Protein AF-A0A7S0HPM5-F1 (afdb_monomer)

Foldseek 3Di:
DDDDDDDDDDDDDDDDDDDDDDDDDDDDPPPPPPPPPDDPPDDDDDDPVDPDPDDDDDWAEAEDEDAVCLFPDPNHHPLVVLLVCQQPDPTQEYEYEHDDQLCVQREQQLDDFDQDPVDGGPSGDNPNVLSSVVSVQCSQANPCQLPPQGGPHAYAYDDPDYHLLQFPPSPPQPPPLNDPPSNDGDDPVSNPDHDHGPDNVCVVVVVSVVQVCCLAAVQWDADPNRDTDGRSHRGDHDHD

Secondary structure (DSSP, 8-state):
-------------------------------------PPP-------SSSPPS-------EEEEE--GGGSSSTT---HHHHHHHHHT---SEEEEE--TTSHHHH-TT-S----BTTB-------HHHHHHHHHHHHHHH-THHHHS---SSEEEE------GGGBTT--SPPTTSS-SSTT----TTTT---SSBSSTT-HHHHHHHHHHHHHHHSSEEE-TTS-EEE-------B--

Sequence (240 aa):
RAPARSTASSRRHTDGLPDNRRSSMLFALALSSLSVSRVAEIQVAVDWDAPSTRVASTAATVEVDVMPFLGRTREGGPFDAYAAALQNLGAEFVRFSPWFPYPRVVVPELRPPDCTQTKPATNWNSTLFDQIVSDFMLAVCGPGASLNFSCSHSVAQQLSTLPSWMYKGAWPLPDGTVPQDPWQYKGFSAYSVGIELVDESCEPMAAYVARVVAHYTRGGHSDTCGHWHPSGFFYKWSVL

Radius of gyration: 34.57 Å; Cα contacts (8 Å, |Δi|>4): 303; chains: 1; bounding box: 78×101×68 Å

Structure (mmCIF, N/CA/C/O backbone):
data_AF-A0A7S0HPM5-F1
#
_entry.id   AF-A0A7S0HPM5-F1
#
loop_
_atom_site.group_PDB
_atom_site.id
_atom_site.type_symbol
_atom_site.label_atom_id
_atom_site.label_alt_id
_atom_site.label_comp_id
_atom_site.label_asym_id
_atom_site.label_entity_id
_atom_site.label_seq_id
_atom_site.pdbx_PDB_ins_code
_atom_site.Cartn_x
_atom_site.Cartn_y
_atom_site.Cartn_z
_atom_site.occupancy
_atom_site.B_iso_or_equiv
_atom_site.auth_seq_id
_atom_site.auth_comp_id
_atom_site.auth_asym_id
_atom_site.auth_atom_id
_atom_site.pdbx_PDB_model_num
ATOM 1 N N . ARG A 1 1 ? -47.877 -29.119 -29.211 1.00 43.66 1 ARG A N 1
ATOM 2 C CA . ARG A 1 1 ? -48.189 -30.372 -29.939 1.00 43.66 1 ARG A CA 1
ATOM 3 C C . ARG A 1 1 ? -47.720 -31.536 -29.060 1.00 43.66 1 ARG A C 1
ATOM 5 O O . ARG A 1 1 ? -46.559 -31.900 -29.125 1.00 43.66 1 ARG A O 1
ATOM 12 N N . ALA A 1 2 ? -48.577 -32.014 -28.154 1.00 45.91 2 ALA A N 1
ATOM 13 C CA . ALA A 1 2 ? -48.444 -33.362 -27.584 1.00 45.91 2 ALA A CA 1
ATOM 14 C C . ALA A 1 2 ? -48.996 -34.373 -28.612 1.00 45.91 2 ALA A C 1
ATOM 16 O O . ALA A 1 2 ? -49.726 -33.946 -29.516 1.00 45.91 2 ALA A O 1
ATOM 17 N N . PRO A 1 3 ? -48.631 -35.662 -28.527 1.00 48.09 3 PRO A N 1
ATOM 18 C CA . PRO A 1 3 ? -49.515 -36.635 -27.853 1.00 48.09 3 PRO A CA 1
ATOM 19 C C . PRO A 1 3 ? -48.739 -37.666 -26.987 1.00 48.09 3 PRO A C 1
ATOM 21 O O . PRO A 1 3 ? -47.569 -37.926 -27.232 1.00 48.09 3 PRO A O 1
ATOM 24 N N . ALA A 1 4 ? -49.250 -38.049 -25.807 1.00 37.25 4 ALA A N 1
ATOM 25 C CA . ALA A 1 4 ? -50.136 -39.198 -25.485 1.00 37.25 4 ALA A CA 1
ATOM 26 C C . ALA A 1 4 ? -49.391 -40.559 -25.421 1.00 37.25 4 ALA A C 1
ATOM 28 O O . ALA A 1 4 ? -48.797 -40.982 -26.401 1.00 37.25 4 ALA A O 1
ATOM 29 N N . ARG A 1 5 ? -49.211 -41.164 -24.229 1.00 37.41 5 ARG A N 1
ATOM 30 C CA . ARG A 1 5 ? -50.093 -42.149 -23.535 1.00 37.41 5 ARG A CA 1
ATOM 31 C C . ARG A 1 5 ? -50.418 -43.404 -24.363 1.00 37.41 5 ARG A C 1
ATOM 33 O O . ARG A 1 5 ? -51.125 -43.266 -25.346 1.00 37.41 5 ARG A O 1
ATOM 40 N N . SER A 1 6 ? -50.047 -44.597 -23.866 1.00 35.44 6 SER A N 1
ATOM 41 C CA . SER A 1 6 ? -50.936 -45.778 -23.699 1.00 35.44 6 SER A CA 1
ATOM 42 C C . SER A 1 6 ? -50.149 -46.988 -23.153 1.00 35.44 6 SER A C 1
ATOM 44 O O . SER A 1 6 ? -49.136 -47.349 -23.732 1.00 35.44 6 SER A O 1
ATOM 46 N N . THR A 1 7 ? -50.388 -47.456 -21.923 1.00 33.72 7 THR A N 1
ATOM 47 C CA . THR A 1 7 ? -51.318 -48.521 -21.456 1.00 33.72 7 THR A CA 1
ATOM 48 C C . THR A 1 7 ? -50.843 -49.973 -21.591 1.00 33.72 7 THR A C 1
ATOM 50 O O . THR A 1 7 ? -50.478 -50.450 -22.657 1.00 33.72 7 THR A O 1
ATOM 53 N N . ALA A 1 8 ? -50.976 -50.654 -20.452 1.00 36.69 8 ALA A N 1
ATOM 54 C CA . ALA A 1 8 ? -50.873 -52.078 -20.162 1.00 36.69 8 ALA A CA 1
ATOM 55 C C . ALA A 1 8 ? -51.751 -53.015 -21.016 1.00 36.69 8 ALA A C 1
ATOM 57 O O . ALA A 1 8 ? -52.777 -52.588 -21.535 1.00 36.69 8 ALA A O 1
ATOM 58 N N . SER A 1 9 ? -51.397 -54.313 -21.025 1.00 32.66 9 SER A N 1
ATOM 59 C CA . SER A 1 9 ? -52.296 -55.497 -20.994 1.00 32.66 9 SER A CA 1
ATOM 60 C C . SER A 1 9 ? -51.478 -56.765 -21.328 1.00 32.66 9 SER A C 1
ATOM 62 O O . SER A 1 9 ? -50.934 -56.864 -22.417 1.00 32.66 9 SER A O 1
ATOM 64 N N . SER A 1 10 ? -51.206 -57.675 -20.384 1.00 34.38 10 SER A N 1
ATOM 65 C CA . SER A 1 10 ? -51.995 -58.885 -20.045 1.00 34.38 10 SER A CA 1
ATOM 66 C C . SER A 1 10 ? -52.124 -59.951 -21.153 1.00 34.38 10 SER A C 1
ATOM 68 O O . SER A 1 10 ? -52.799 -59.717 -22.153 1.00 34.38 10 SER A O 1
ATOM 70 N N . ARG A 1 11 ? -51.553 -61.147 -20.897 1.00 35.09 11 ARG A N 1
ATOM 71 C CA . ARG A 1 11 ? -52.113 -62.521 -21.072 1.00 35.09 11 ARG A CA 1
ATOM 72 C C . ARG A 1 11 ? -51.030 -63.549 -20.677 1.00 35.09 11 ARG A C 1
ATOM 74 O O . ARG A 1 11 ? -49.929 -63.484 -21.197 1.00 3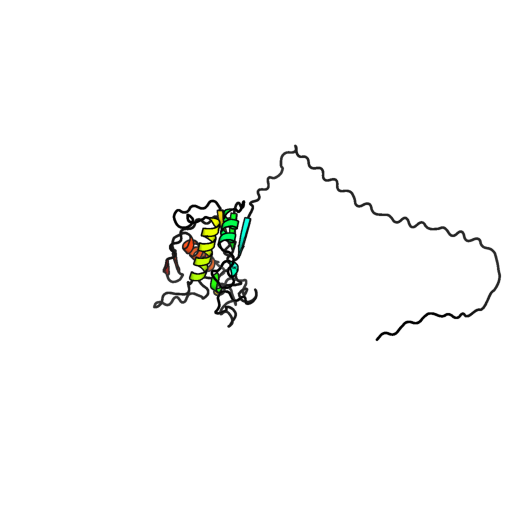5.09 11 ARG A O 1
ATOM 81 N N . ARG A 1 12 ? -51.177 -64.310 -19.585 1.00 33.75 12 ARG A N 1
ATOM 82 C CA . ARG A 1 12 ? -51.885 -65.601 -19.399 1.00 33.75 12 ARG A CA 1
ATOM 83 C C . ARG A 1 12 ? -51.325 -66.755 -20.253 1.00 33.75 12 ARG A C 1
ATOM 85 O O . ARG A 1 12 ? -51.640 -66.839 -21.432 1.00 33.75 12 ARG A O 1
ATOM 92 N N . HIS A 1 13 ? -50.615 -67.678 -19.601 1.00 34.59 13 HIS A N 1
ATOM 93 C CA . HIS A 1 13 ? -50.553 -69.092 -19.976 1.00 34.59 13 HIS A CA 1
ATOM 94 C C . HIS A 1 13 ? -50.821 -69.939 -18.725 1.00 34.59 13 HIS A C 1
ATOM 96 O O . HIS A 1 13 ? -50.200 -69.734 -17.683 1.00 34.59 13 HIS A O 1
ATOM 102 N N . THR A 1 14 ? -51.821 -70.807 -18.826 1.00 37.44 14 THR A N 1
ATOM 103 C CA . THR A 1 14 ? -52.130 -71.901 -17.903 1.00 37.44 14 THR A CA 1
ATOM 104 C C . THR A 1 14 ? -51.228 -73.092 -18.213 1.00 37.44 14 THR A C 1
ATOM 106 O O . THR A 1 14 ? -50.813 -73.234 -19.359 1.00 37.44 14 THR A O 1
ATOM 109 N N . ASP A 1 15 ? -50.923 -73.922 -17.212 1.00 34.22 15 ASP A N 1
ATOM 110 C CA . ASP A 1 15 ? -51.237 -75.363 -17.207 1.00 34.22 15 ASP A CA 1
ATOM 111 C C . ASP A 1 15 ? -50.523 -76.089 -16.053 1.00 34.22 15 ASP A C 1
ATOM 113 O O . ASP A 1 15 ? -49.378 -75.794 -15.722 1.00 34.22 15 ASP A O 1
ATOM 117 N N . GLY A 1 16 ? -51.217 -77.075 -15.470 1.00 34.38 16 GLY A N 1
ATOM 118 C CA . GLY A 1 16 ? -50.588 -78.209 -14.784 1.00 34.38 16 GLY A CA 1
ATOM 119 C C . GLY A 1 16 ? -50.657 -78.240 -13.254 1.00 34.38 16 GLY A C 1
ATOM 120 O O . GLY A 1 16 ? -49.680 -77.935 -12.580 1.00 34.38 16 GLY A O 1
ATOM 121 N N . LEU A 1 17 ? -51.778 -78.722 -12.703 1.00 35.94 17 LEU A N 1
ATOM 122 C CA . LEU A 1 17 ? -51.796 -79.405 -11.398 1.00 35.94 17 LEU A CA 1
ATOM 123 C C . LEU A 1 17 ? -50.998 -80.725 -11.498 1.00 35.94 17 LEU A C 1
ATOM 125 O O . LEU A 1 17 ? -51.048 -81.384 -12.538 1.00 35.94 17 LEU A O 1
ATOM 129 N N . PRO A 1 18 ? -50.348 -81.166 -10.405 1.00 42.22 18 PRO A N 1
ATOM 130 C CA . PRO A 1 18 ? -51.023 -82.210 -9.647 1.00 42.22 18 PRO A CA 1
ATOM 131 C C . PRO A 1 18 ? -51.031 -82.007 -8.129 1.00 42.22 18 PRO A C 1
ATOM 133 O O . PRO A 1 18 ? -50.142 -81.445 -7.496 1.00 42.22 18 PRO A O 1
ATOM 136 N N . ASP A 1 19 ? -52.117 -82.549 -7.608 1.00 44.19 19 ASP A N 1
ATOM 137 C CA . ASP A 1 19 ? -52.513 -82.830 -6.244 1.00 44.19 19 ASP A CA 1
ATOM 138 C C . ASP A 1 19 ? -51.443 -83.592 -5.437 1.00 44.19 19 ASP A C 1
ATOM 140 O O . ASP A 1 19 ? -50.959 -84.633 -5.891 1.00 44.19 19 ASP A O 1
ATOM 144 N N . ASN A 1 20 ? -51.099 -83.105 -4.235 1.00 39.97 20 ASN A N 1
ATOM 145 C CA . ASN A 1 20 ? -51.106 -83.909 -3.004 1.00 39.97 20 ASN A CA 1
ATOM 146 C C . ASN A 1 20 ? -50.507 -83.193 -1.779 1.00 39.97 20 ASN A C 1
ATOM 148 O O . ASN A 1 20 ? -49.397 -82.673 -1.804 1.00 39.97 20 ASN A O 1
ATOM 152 N N . ARG A 1 21 ? -51.204 -83.395 -0.654 1.00 39.84 21 ARG A N 1
ATOM 153 C CA . ARG A 1 21 ? -50.697 -83.467 0.731 1.00 39.84 21 ARG A CA 1
ATOM 154 C C . ARG A 1 21 ? -50.308 -82.160 1.439 1.00 39.84 21 ARG A C 1
ATOM 156 O O . ARG A 1 21 ? -49.203 -81.645 1.352 1.00 39.84 21 ARG A O 1
ATOM 163 N N . ARG A 1 22 ? -51.261 -81.749 2.285 1.00 49.31 22 ARG A N 1
ATOM 164 C CA . ARG A 1 22 ? -51.123 -81.105 3.605 1.00 49.31 22 ARG A CA 1
ATOM 165 C C . ARG A 1 22 ? -49.677 -80.965 4.110 1.00 49.31 22 ARG A C 1
ATOM 167 O O . ARG A 1 22 ? -49.084 -81.951 4.535 1.00 49.31 22 ARG A O 1
ATOM 174 N N . SER A 1 23 ? -49.206 -79.725 4.203 1.00 43.06 23 SER A N 1
ATOM 175 C CA . SER A 1 23 ? -48.183 -79.324 5.171 1.00 43.06 23 SER A CA 1
ATOM 176 C C . SER A 1 23 ? -48.408 -77.868 5.563 1.00 43.06 23 SER A C 1
ATOM 178 O O . SER A 1 23 ? -48.246 -76.954 4.758 1.00 43.06 23 SER A O 1
ATOM 180 N N . SER A 1 24 ? -48.845 -77.668 6.803 1.00 43.59 24 SER A N 1
ATOM 181 C CA . SER A 1 24 ? -49.002 -76.365 7.439 1.00 43.59 24 SER A CA 1
ATOM 182 C C . SER A 1 24 ? -47.632 -75.693 7.572 1.00 43.59 24 SER A C 1
ATOM 184 O O . SER A 1 24 ? -46.851 -76.060 8.446 1.00 43.59 24 SER A O 1
ATOM 186 N N . MET A 1 25 ? -47.327 -74.716 6.716 1.00 41.81 25 MET A N 1
ATOM 187 C CA . MET A 1 25 ? -46.179 -73.825 6.906 1.00 41.81 25 MET A CA 1
ATOM 188 C C . MET A 1 25 ? -46.617 -72.598 7.708 1.00 41.81 25 MET A C 1
ATOM 190 O O . MET A 1 25 ? -47.318 -71.720 7.210 1.00 41.81 25 MET A O 1
ATOM 194 N N . LEU A 1 26 ? -46.192 -72.556 8.971 1.00 43.97 26 LEU A N 1
ATOM 195 C CA . LEU A 1 26 ? -46.160 -71.348 9.789 1.00 43.97 26 LEU A CA 1
ATOM 196 C C . LEU A 1 26 ? -45.199 -70.340 9.140 1.00 43.97 26 LEU A C 1
ATOM 198 O O . LEU A 1 26 ? -43.987 -70.540 9.146 1.00 43.97 26 LEU A O 1
ATOM 202 N N . PHE A 1 27 ? -45.737 -69.252 8.590 1.00 44.53 27 PHE A N 1
ATOM 203 C CA . PHE A 1 27 ? -44.952 -68.078 8.209 1.00 44.53 27 PHE A CA 1
ATOM 204 C C . PHE A 1 27 ? -44.548 -67.338 9.491 1.00 44.53 27 PHE A C 1
ATOM 206 O O . PHE A 1 27 ? -45.335 -66.586 10.066 1.00 44.53 27 PHE A O 1
ATOM 213 N N . ALA A 1 28 ? -43.326 -67.568 9.968 1.00 49.41 28 ALA A N 1
ATOM 214 C CA . ALA A 1 28 ? -42.722 -66.712 10.978 1.00 49.41 28 ALA A CA 1
ATOM 215 C C . ALA A 1 28 ? -42.408 -65.355 10.327 1.00 49.41 28 ALA A C 1
ATOM 217 O O . ALA A 1 28 ? -41.479 -65.243 9.527 1.00 49.41 28 ALA A O 1
ATOM 218 N N . LEU A 1 29 ? -43.198 -64.322 10.641 1.00 50.25 29 LEU A N 1
ATOM 219 C CA . LEU A 1 29 ? -42.825 -62.936 10.364 1.00 50.25 29 LEU A CA 1
ATOM 220 C C . LEU A 1 29 ? -41.553 -62.635 11.168 1.00 50.25 29 LEU A C 1
ATOM 222 O O . LEU A 1 29 ? -41.612 -62.387 12.371 1.00 50.25 29 LEU A O 1
ATOM 226 N N . ALA A 1 30 ? -40.399 -62.659 10.508 1.00 52.91 30 ALA A N 1
ATOM 227 C CA . ALA A 1 30 ? -39.193 -62.063 11.052 1.00 52.91 30 ALA A CA 1
ATOM 228 C C . ALA A 1 30 ? -39.418 -60.545 11.114 1.00 52.91 30 ALA A C 1
ATOM 230 O O . ALA A 1 30 ? -39.247 -59.841 10.115 1.00 52.91 30 ALA A O 1
ATOM 231 N N . LEU A 1 31 ? -39.846 -60.039 12.278 1.00 53.28 31 LEU A N 1
ATOM 232 C CA . LEU A 1 31 ? -39.729 -58.619 12.597 1.00 53.28 31 LEU A CA 1
ATOM 233 C C . LEU A 1 31 ? -38.242 -58.284 12.519 1.00 53.28 31 LEU A C 1
ATOM 235 O O . LEU A 1 31 ? -37.472 -58.544 13.440 1.00 53.28 31 LEU A O 1
ATOM 239 N N . SER A 1 32 ? -37.842 -57.737 11.379 1.00 56.72 32 SER A N 1
ATOM 240 C CA . SER A 1 32 ? -36.545 -57.110 11.209 1.00 56.72 32 SER A CA 1
ATOM 241 C C . SER A 1 32 ? -36.589 -55.856 12.069 1.00 56.72 32 SER A C 1
ATOM 243 O O . SER A 1 32 ? -37.118 -54.826 11.656 1.00 56.72 32 SER A O 1
ATOM 245 N N . SER A 1 33 ? -36.144 -55.972 13.316 1.00 56.66 33 SER A N 1
ATOM 246 C CA . SER A 1 33 ? -35.964 -54.840 14.211 1.00 56.66 33 SER A CA 1
ATOM 247 C C . SER A 1 33 ? -34.963 -53.894 13.557 1.00 56.66 33 SER A C 1
ATOM 249 O O . SER A 1 33 ? -33.759 -54.142 13.567 1.00 56.66 33 SER A O 1
ATOM 251 N N . LEU A 1 34 ? -35.480 -52.833 12.934 1.00 56.91 34 LEU A N 1
ATOM 252 C CA . LEU A 1 34 ? -34.711 -51.662 12.541 1.00 56.91 34 LEU A CA 1
ATOM 253 C C . LEU A 1 34 ? -34.106 -51.088 13.821 1.00 56.91 34 LEU A C 1
ATOM 255 O O . LEU A 1 34 ? -34.766 -50.370 14.571 1.00 56.91 34 LEU A O 1
ATOM 259 N N . SER A 1 35 ? -32.856 -51.448 14.093 1.00 60.41 35 SER A N 1
ATOM 260 C CA . SER A 1 35 ? -32.045 -50.788 15.104 1.00 60.41 35 SER A CA 1
ATOM 261 C C . SER A 1 35 ? -31.825 -49.353 14.642 1.00 60.41 35 SER A C 1
ATOM 263 O O . SER A 1 35 ? -30.916 -49.066 13.867 1.00 60.41 35 SER A O 1
ATOM 265 N N . VAL A 1 36 ? -32.691 -48.441 15.081 1.00 61.91 36 VAL A N 1
ATOM 266 C CA . VAL A 1 36 ? -32.401 -47.011 15.026 1.00 61.91 36 VAL A CA 1
ATOM 267 C C . VAL A 1 36 ? -31.250 -46.797 15.999 1.00 61.91 36 VAL A C 1
ATOM 269 O O . VAL A 1 36 ? -31.452 -46.782 17.214 1.00 61.91 36 VAL A O 1
ATOM 272 N N . SER A 1 37 ? -30.027 -46.704 15.476 1.00 62.25 37 SER A N 1
ATOM 273 C CA . SER A 1 37 ? -28.874 -46.276 16.259 1.00 62.25 37 SER A CA 1
ATOM 274 C C . SER A 1 37 ? -29.203 -44.906 16.838 1.00 62.25 37 SER A C 1
ATOM 276 O O . SER A 1 37 ? -29.276 -43.917 16.108 1.00 62.25 37 SER A O 1
ATOM 278 N N . ARG A 1 38 ? -29.464 -44.847 18.148 1.00 63.19 38 ARG A N 1
ATOM 279 C CA . ARG A 1 38 ? -29.566 -43.572 18.851 1.00 63.19 38 ARG A CA 1
ATOM 280 C C . ARG A 1 38 ? -28.208 -42.903 18.716 1.00 63.19 38 ARG A C 1
ATOM 282 O O . ARG A 1 38 ? -27.203 -43.466 19.148 1.00 63.19 38 ARG A O 1
ATOM 289 N N . VAL A 1 39 ? -28.180 -41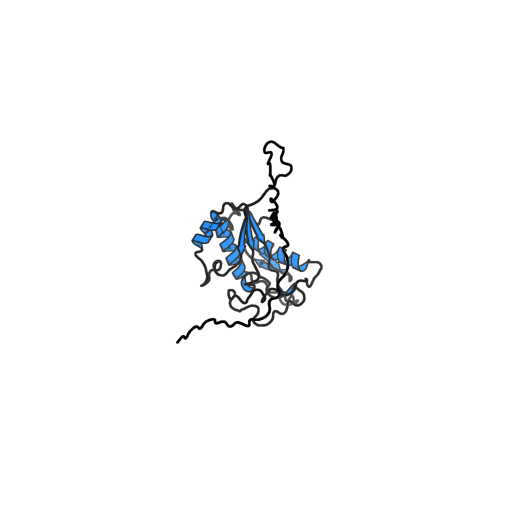.736 18.081 1.00 67.50 39 VAL A N 1
ATOM 290 C CA . VAL A 1 39 ? -27.008 -40.865 18.133 1.00 67.50 39 VAL A CA 1
ATOM 291 C C . VAL A 1 39 ? -26.745 -40.617 19.613 1.00 67.50 39 VAL A C 1
ATOM 293 O O . VAL A 1 39 ? -27.660 -40.220 20.336 1.00 67.50 39 VAL A O 1
ATOM 296 N N . ALA A 1 40 ? -25.543 -40.952 20.079 1.00 73.81 40 ALA A N 1
ATOM 297 C CA . ALA A 1 40 ? -25.159 -40.683 21.454 1.00 73.81 40 ALA A CA 1
ATOM 298 C C . ALA A 1 40 ? -25.308 -39.178 21.695 1.00 73.81 40 ALA A C 1
ATOM 300 O O . ALA A 1 40 ? -24.709 -38.367 20.989 1.00 73.81 40 ALA A O 1
ATOM 301 N N . GLU A 1 41 ? -26.156 -38.815 22.649 1.00 78.69 41 GLU A N 1
ATOM 302 C CA . GLU A 1 41 ? -26.366 -37.427 23.026 1.00 78.69 41 GLU A CA 1
ATOM 303 C C . GLU A 1 41 ? -25.109 -36.949 23.757 1.00 78.69 41 GLU A C 1
ATOM 305 O O . GLU A 1 41 ? -24.832 -37.364 24.883 1.00 78.69 41 GLU A O 1
ATOM 310 N N . ILE A 1 42 ? -24.296 -36.133 23.084 1.00 83.69 42 ILE A N 1
ATOM 311 C CA . ILE A 1 42 ? -23.128 -35.512 23.706 1.00 83.69 42 ILE A CA 1
ATOM 312 C C . ILE A 1 42 ? -23.644 -34.378 24.587 1.00 83.69 42 ILE A C 1
ATOM 314 O O . ILE A 1 42 ? -24.011 -33.311 24.099 1.00 83.69 42 ILE A O 1
ATOM 318 N N . GLN A 1 43 ? -23.669 -34.624 25.893 1.00 83.50 43 GLN A N 1
ATOM 319 C CA . GLN A 1 43 ? -23.941 -33.601 26.893 1.00 83.50 43 GLN A CA 1
ATOM 320 C C . GLN A 1 43 ? -22.670 -32.777 27.112 1.00 83.50 43 GLN A C 1
ATOM 322 O O . GLN A 1 43 ? -21.687 -33.266 27.668 1.00 83.50 43 GLN A O 1
ATOM 327 N N . VAL A 1 44 ? -22.681 -31.528 26.649 1.00 86.94 44 VAL A N 1
ATOM 328 C CA . VAL A 1 44 ? -21.621 -30.558 26.940 1.00 86.94 44 VAL A CA 1
ATOM 329 C C . VAL A 1 44 ? -22.027 -29.795 28.197 1.00 86.94 44 VAL A C 1
ATOM 331 O O . VAL A 1 44 ? -22.909 -28.942 28.149 1.00 86.94 44 VAL A O 1
ATOM 334 N N . ALA A 1 45 ? -21.393 -30.112 29.324 1.00 88.25 45 ALA A N 1
ATOM 335 C CA . ALA A 1 45 ? -21.531 -29.346 30.557 1.00 88.25 45 ALA A CA 1
ATOM 336 C C . ALA A 1 45 ? -20.404 -28.308 30.633 1.00 88.25 45 ALA A C 1
ATOM 338 O O . ALA A 1 45 ? -19.227 -28.666 30.568 1.00 88.25 45 ALA A O 1
ATOM 339 N N . VAL A 1 46 ? -20.766 -27.030 30.752 1.00 89.00 46 VAL A N 1
ATOM 340 C CA . VAL A 1 46 ? -19.813 -25.937 30.982 1.00 89.00 46 VAL A CA 1
ATOM 341 C C . VAL A 1 46 ? -19.837 -25.598 32.465 1.00 89.00 46 VAL A C 1
ATOM 343 O O . VAL A 1 46 ? -20.885 -25.228 32.994 1.00 89.00 46 VAL A O 1
ATOM 346 N N . ASP A 1 47 ? -18.691 -25.736 33.122 1.00 90.44 47 ASP A N 1
ATOM 347 C CA . ASP A 1 47 ? -18.484 -25.247 34.482 1.00 90.44 47 ASP A CA 1
ATOM 348 C C . ASP A 1 47 ? -17.990 -23.796 34.412 1.00 90.44 47 ASP A C 1
ATOM 350 O O . ASP A 1 47 ? -16.868 -23.537 33.975 1.00 90.44 47 ASP A O 1
ATOM 354 N N . TRP A 1 48 ? -18.857 -22.854 34.784 1.00 91.00 48 TRP A N 1
ATOM 355 C CA . TRP A 1 48 ? -18.559 -21.419 34.765 1.00 91.00 48 TRP A CA 1
ATOM 356 C C . TRP A 1 48 ? -17.796 -20.944 36.009 1.00 91.00 48 TRP A C 1
ATOM 358 O O . TRP A 1 48 ? -17.229 -19.853 35.975 1.00 91.00 48 TRP A O 1
ATOM 368 N N . ASP A 1 49 ? -17.768 -21.750 37.075 1.00 94.44 49 ASP A N 1
ATOM 369 C CA . ASP A 1 49 ? -17.055 -21.449 38.321 1.00 94.44 49 ASP A CA 1
ATOM 370 C C . ASP A 1 49 ? -15.626 -22.022 38.308 1.00 94.44 49 ASP A C 1
ATOM 372 O O . ASP A 1 49 ? -14.768 -21.615 39.099 1.00 94.44 49 ASP A O 1
ATOM 376 N N . ALA A 1 50 ? -15.339 -22.946 37.384 1.00 91.19 50 ALA A N 1
ATOM 377 C CA . ALA A 1 50 ? -13.993 -23.439 37.142 1.00 91.19 50 ALA A CA 1
ATOM 378 C C . ALA A 1 50 ? -13.057 -22.311 36.649 1.00 91.19 50 ALA A C 1
ATOM 380 O O . ALA A 1 50 ? -13.421 -21.530 35.765 1.00 91.19 50 ALA A O 1
ATOM 381 N N . PRO A 1 51 ? -11.805 -22.242 37.145 1.00 89.94 51 PRO A N 1
ATOM 382 C CA . PRO A 1 51 ? -10.819 -21.293 36.640 1.00 89.94 51 PRO A CA 1
ATOM 383 C C . PRO A 1 51 ? -10.592 -21.458 35.134 1.00 89.94 51 PRO A C 1
ATOM 385 O O . PRO A 1 51 ? -10.431 -22.577 34.638 1.00 89.94 51 PRO A O 1
ATOM 388 N N . SER A 1 52 ? -10.506 -20.341 34.405 1.00 86.88 52 SER A N 1
ATOM 389 C CA . SER A 1 52 ? -10.230 -20.366 32.967 1.00 86.88 52 SER A CA 1
ATOM 390 C C . SER A 1 52 ? -8.912 -21.093 32.687 1.00 86.88 52 SER A C 1
ATOM 392 O O . SER A 1 52 ? -7.852 -20.667 33.150 1.00 86.88 52 SER A O 1
ATOM 394 N N . THR A 1 53 ? -8.946 -22.157 31.888 1.00 89.62 53 THR A N 1
ATOM 395 C CA . THR A 1 53 ? -7.717 -22.861 31.480 1.00 89.62 53 THR A CA 1
ATOM 396 C C . THR A 1 53 ? -6.930 -22.075 30.428 1.00 89.62 53 THR A C 1
ATOM 398 O O . THR A 1 53 ? -5.719 -22.260 30.279 1.00 89.62 53 THR A O 1
ATOM 401 N N . ARG A 1 54 ? -7.616 -21.182 29.700 1.00 84.88 54 ARG A N 1
ATOM 402 C CA . ARG A 1 54 ? -7.084 -20.265 28.688 1.00 84.88 54 ARG A CA 1
ATOM 403 C C . ARG A 1 54 ? -7.922 -18.989 28.653 1.00 84.88 54 ARG A C 1
ATOM 405 O O . ARG A 1 54 ? -9.131 -19.040 28.849 1.00 84.88 54 ARG A O 1
ATOM 412 N N . VAL A 1 55 ? -7.277 -17.877 28.320 1.00 86.06 55 VAL A N 1
ATOM 413 C CA . VAL A 1 55 ? -7.944 -16.630 27.935 1.00 86.06 55 VAL A CA 1
ATOM 414 C C . VAL A 1 55 ? -7.677 -16.426 26.448 1.00 86.06 55 VAL A C 1
ATOM 416 O O . VAL A 1 55 ? -6.519 -16.421 26.031 1.00 86.06 55 VAL A O 1
ATOM 419 N N . ALA A 1 56 ? -8.735 -16.306 25.650 1.00 78.06 56 ALA A N 1
ATOM 420 C CA . ALA A 1 56 ? -8.633 -15.901 24.253 1.00 78.06 56 ALA A CA 1
ATOM 421 C C . ALA A 1 56 ? -8.895 -14.393 24.163 1.00 78.06 56 ALA A C 1
ATOM 423 O O . ALA A 1 56 ? -9.870 -13.906 24.731 1.00 78.06 56 ALA A O 1
ATOM 424 N N . SER A 1 57 ? -8.021 -13.669 23.464 1.00 78.62 57 SER A N 1
ATOM 425 C CA . SER A 1 57 ? -8.217 -12.259 23.121 1.00 78.62 57 SER A CA 1
ATOM 426 C C . SER A 1 57 ? -8.469 -12.160 21.622 1.00 78.62 57 SER A C 1
ATOM 428 O O . SER A 1 57 ? -7.758 -12.790 20.836 1.00 78.62 57 SER A O 1
ATOM 430 N N . THR A 1 58 ? -9.486 -11.404 21.225 1.00 73.31 58 THR A N 1
ATOM 431 C CA . THR A 1 58 ? -9.853 -11.201 19.821 1.00 73.31 58 THR A CA 1
ATOM 432 C C . THR A 1 58 ? -10.070 -9.721 19.567 1.00 73.31 58 THR A C 1
ATOM 434 O O . THR A 1 58 ? -10.844 -9.095 20.288 1.00 73.31 58 THR A O 1
ATOM 437 N N . ALA A 1 59 ? -9.452 -9.202 18.513 1.00 76.69 59 ALA A N 1
ATOM 438 C CA . ALA A 1 59 ? -9.654 -7.840 18.048 1.00 76.69 59 ALA A CA 1
ATOM 439 C C . ALA A 1 59 ? -10.649 -7.825 16.882 1.00 76.69 59 ALA A C 1
ATOM 441 O O . ALA A 1 59 ? -10.509 -8.598 15.929 1.00 76.69 59 ALA A O 1
ATOM 442 N N . ALA A 1 60 ? -11.647 -6.941 16.926 1.00 77.38 60 ALA A N 1
ATOM 443 C CA . ALA A 1 60 ? -12.488 -6.689 15.760 1.00 77.38 60 ALA A CA 1
ATOM 444 C C . ALA A 1 60 ? -11.658 -5.947 14.705 1.00 77.38 60 ALA A C 1
ATOM 446 O O . ALA A 1 60 ? -11.078 -4.900 15.006 1.00 77.38 60 ALA A O 1
ATOM 447 N N . THR A 1 61 ? -11.599 -6.482 13.481 1.00 81.12 61 THR A N 1
ATOM 448 C CA . THR A 1 61 ? -10.856 -5.859 12.378 1.00 81.12 61 THR A CA 1
ATOM 449 C C . THR A 1 61 ? -11.727 -5.674 11.144 1.00 81.12 61 THR A C 1
ATOM 451 O O . THR A 1 61 ? -12.628 -6.470 10.883 1.00 81.12 61 THR A O 1
ATOM 454 N N . VAL A 1 62 ? -11.454 -4.611 10.390 1.00 84.25 62 VAL A N 1
ATOM 455 C CA . VAL A 1 62 ? -12.003 -4.386 9.047 1.00 84.25 62 VAL A CA 1
ATOM 456 C C . VAL A 1 62 ? -10.841 -4.302 8.079 1.00 84.25 62 VAL A C 1
ATOM 458 O O . VAL A 1 62 ? -9.904 -3.552 8.333 1.00 84.25 62 VAL A O 1
ATOM 461 N N . GLU A 1 63 ? -10.907 -5.058 6.987 1.00 87.31 63 GLU A N 1
ATOM 462 C CA . GLU A 1 63 ? -9.960 -4.961 5.879 1.00 87.31 63 GLU A CA 1
ATOM 463 C C . GLU A 1 63 ? -10.560 -4.116 4.755 1.00 87.31 63 GLU A C 1
ATOM 465 O O . GLU A 1 63 ? -11.707 -4.312 4.351 1.00 87.31 63 GLU A O 1
ATOM 470 N N . VAL A 1 64 ? -9.785 -3.143 4.286 1.00 84.25 64 VAL A N 1
ATOM 471 C CA . VAL A 1 64 ? -10.124 -2.283 3.158 1.00 84.25 64 VAL A CA 1
ATOM 472 C C . VAL A 1 64 ? -9.210 -2.633 1.994 1.00 84.25 64 VAL A C 1
ATOM 474 O O . VAL A 1 64 ? -8.019 -2.307 2.012 1.00 84.25 64 VAL A O 1
ATOM 477 N N . ASP A 1 65 ? -9.798 -3.248 0.972 1.00 88.25 65 ASP A N 1
ATOM 478 C CA . ASP A 1 65 ? -9.119 -3.585 -0.274 1.00 88.25 65 ASP A CA 1
ATOM 479 C C . ASP A 1 65 ? -9.217 -2.450 -1.289 1.00 88.25 65 ASP A C 1
ATOM 481 O O . ASP A 1 65 ? -10.271 -1.835 -1.481 1.00 88.25 65 ASP A O 1
ATOM 485 N N . VAL A 1 66 ? -8.123 -2.201 -2.009 1.00 88.00 66 VAL A N 1
ATOM 486 C CA . VAL A 1 66 ? -8.107 -1.183 -3.063 1.00 88.00 66 VAL A CA 1
ATOM 487 C C . VAL A 1 66 ? -8.994 -1.604 -4.237 1.00 88.00 66 VAL A C 1
ATOM 489 O O . VAL A 1 66 ? -8.731 -2.587 -4.934 1.00 88.00 66 VAL A O 1
ATOM 492 N N . MET A 1 67 ? -10.046 -0.824 -4.478 1.00 87.38 67 MET A N 1
ATOM 493 C CA . MET A 1 67 ? -11.031 -1.030 -5.540 1.00 87.38 67 MET A CA 1
ATOM 494 C C . MET A 1 67 ? -11.458 0.307 -6.166 1.00 87.38 67 MET A C 1
ATOM 496 O O . MET A 1 67 ? -11.318 1.343 -5.514 1.00 87.38 67 MET A O 1
ATOM 500 N N . PRO A 1 68 ? -12.029 0.316 -7.391 1.00 87.81 68 PRO A N 1
ATOM 501 C CA . PRO A 1 68 ? -12.403 1.553 -8.084 1.00 87.81 68 PRO A CA 1
ATOM 502 C C . PRO A 1 68 ? -13.324 2.475 -7.280 1.00 87.81 68 PRO A C 1
ATOM 504 O O . PRO A 1 68 ? -13.200 3.691 -7.384 1.00 87.81 68 PRO A O 1
ATOM 507 N N . PHE A 1 69 ? -14.183 1.914 -6.417 1.00 84.06 69 PHE A N 1
ATOM 508 C CA . PHE A 1 69 ? -15.087 2.697 -5.571 1.00 84.06 69 PHE A CA 1
ATOM 509 C C . PHE A 1 69 ? -14.364 3.543 -4.504 1.00 84.06 69 PHE A C 1
ATOM 511 O O . PHE A 1 69 ? -14.951 4.498 -4.000 1.00 84.06 69 PHE A O 1
ATOM 518 N N . LEU A 1 70 ? -13.107 3.219 -4.173 1.00 84.94 70 LEU A N 1
ATOM 519 C CA . LEU A 1 70 ? -12.244 4.018 -3.293 1.00 84.94 70 LEU A CA 1
ATOM 520 C C . LEU A 1 70 ? -11.451 5.087 -4.051 1.00 84.94 70 LEU A C 1
ATOM 522 O O . LEU A 1 70 ? -10.914 6.003 -3.437 1.00 84.94 70 LEU A O 1
ATOM 526 N N . GLY A 1 71 ? -11.342 4.968 -5.373 1.00 85.38 71 GLY A N 1
ATOM 527 C CA . GLY A 1 71 ? -10.659 5.944 -6.210 1.00 85.38 71 GLY A CA 1
ATOM 528 C C . GLY A 1 71 ? -11.611 7.045 -6.658 1.00 85.38 71 GLY A C 1
ATOM 529 O O . GLY A 1 71 ? -12.772 6.779 -6.968 1.00 85.38 71 GLY A O 1
ATOM 530 N N . ARG A 1 72 ? -11.111 8.281 -6.786 1.00 85.81 72 ARG A N 1
ATOM 531 C CA . ARG A 1 72 ? -11.856 9.421 -7.360 1.00 85.81 72 ARG A CA 1
ATOM 532 C C . ARG A 1 72 ? -12.014 9.278 -8.877 1.00 85.81 72 ARG A C 1
ATOM 534 O O . ARG A 1 72 ? -11.403 9.998 -9.660 1.00 85.81 72 ARG A O 1
ATOM 541 N N . THR A 1 73 ? -12.812 8.295 -9.271 1.00 82.25 73 THR A N 1
ATOM 542 C CA . THR A 1 73 ? -13.009 7.811 -10.640 1.00 82.25 73 THR A CA 1
ATOM 543 C C . THR A 1 73 ? -14.491 7.821 -11.001 1.00 82.25 73 THR A C 1
ATOM 545 O O . THR A 1 73 ? -15.341 8.125 -10.163 1.00 82.25 73 THR A O 1
ATOM 548 N N . ARG A 1 74 ? -14.825 7.458 -12.245 1.00 83.38 74 ARG A N 1
ATOM 549 C CA . ARG A 1 74 ? -16.220 7.308 -12.685 1.00 83.38 74 ARG A CA 1
ATOM 550 C C . ARG A 1 74 ? -16.955 6.216 -11.897 1.00 83.38 74 ARG A C 1
ATOM 552 O O . ARG A 1 74 ? -18.157 6.319 -11.687 1.00 83.38 74 ARG A O 1
ATOM 559 N N . GLU A 1 75 ? -16.235 5.180 -11.488 1.00 82.12 75 GLU A N 1
ATOM 560 C CA . GLU A 1 75 ? -16.712 4.046 -10.700 1.00 82.12 75 GLU A CA 1
ATOM 561 C C . GLU A 1 75 ? -16.587 4.282 -9.180 1.00 82.12 75 GLU A C 1
ATOM 563 O O . GLU A 1 75 ? -16.879 3.379 -8.394 1.00 82.12 75 GLU A O 1
ATOM 568 N N . GLY A 1 76 ? -16.159 5.484 -8.771 1.00 81.25 76 GLY A N 1
ATOM 569 C CA . GLY A 1 76 ? -16.035 5.923 -7.382 1.00 81.25 76 GLY A CA 1
ATOM 570 C C . GLY A 1 76 ? -17.357 5.862 -6.607 1.00 81.25 76 GLY A C 1
ATOM 571 O O . GLY A 1 76 ? -18.441 6.014 -7.172 1.00 81.25 76 GLY A O 1
ATOM 572 N N . GLY A 1 77 ? -17.269 5.628 -5.296 1.00 79.75 77 GLY A N 1
ATOM 573 C CA . GLY A 1 77 ? -18.420 5.504 -4.403 1.00 79.75 77 GLY A CA 1
ATOM 574 C C . GLY A 1 77 ? -18.810 6.803 -3.682 1.00 79.75 77 GLY A C 1
ATOM 575 O O . GLY A 1 77 ? -18.192 7.852 -3.872 1.00 79.75 77 GLY A O 1
ATOM 576 N N . PRO A 1 78 ? -19.834 6.751 -2.809 1.00 80.44 78 PRO A N 1
ATOM 577 C CA . PRO A 1 78 ? -20.207 7.871 -1.949 1.00 80.44 78 PRO A CA 1
ATOM 578 C C . PRO A 1 78 ? -19.163 8.059 -0.833 1.00 80.44 78 PRO A C 1
ATOM 580 O O . PRO A 1 78 ? -19.330 7.550 0.276 1.00 80.44 78 PRO A O 1
ATOM 583 N N . PHE A 1 79 ? -18.077 8.781 -1.134 1.00 83.00 79 PHE A N 1
ATOM 584 C CA . PHE A 1 79 ? -16.924 8.977 -0.241 1.00 83.00 79 PHE A CA 1
ATOM 585 C C . PHE A 1 79 ? -17.304 9.414 1.176 1.00 83.00 79 PHE A C 1
ATOM 587 O O . PHE A 1 79 ? -16.754 8.883 2.136 1.00 83.00 79 PHE A O 1
ATOM 594 N N . ASP A 1 80 ? -18.280 10.312 1.319 1.00 85.69 80 ASP A N 1
ATOM 595 C CA . ASP A 1 80 ? -18.722 10.802 2.630 1.00 85.69 80 ASP A CA 1
ATOM 596 C C . ASP A 1 80 ? -19.354 9.691 3.478 1.00 85.69 80 ASP A C 1
ATOM 598 O O . ASP A 1 80 ? -19.090 9.588 4.674 1.00 85.69 80 ASP A O 1
ATOM 602 N N . ALA A 1 81 ? -20.156 8.818 2.859 1.00 85.56 81 ALA A N 1
ATOM 603 C CA . ALA A 1 81 ? -20.785 7.697 3.554 1.00 85.56 81 ALA A CA 1
ATOM 604 C C . ALA A 1 81 ? -19.748 6.647 3.968 1.00 85.56 81 ALA A C 1
ATOM 606 O O . ALA A 1 81 ? -19.817 6.109 5.071 1.00 85.56 81 ALA A O 1
ATOM 607 N N . TYR A 1 82 ? -18.763 6.389 3.106 1.00 83.81 82 TYR A N 1
ATOM 608 C CA . TYR A 1 82 ? -17.637 5.514 3.416 1.00 83.81 82 TYR A CA 1
ATOM 609 C C . TYR A 1 82 ? -16.781 6.070 4.564 1.00 83.81 82 TYR A C 1
ATOM 611 O O . TYR A 1 82 ? -16.489 5.347 5.515 1.00 83.81 82 TYR A O 1
ATOM 619 N N . ALA A 1 83 ? -16.443 7.361 4.524 1.00 84.62 83 ALA A N 1
ATOM 620 C CA . ALA A 1 83 ? -15.695 8.023 5.588 1.00 84.62 83 ALA A CA 1
ATOM 621 C C . ALA A 1 83 ? -16.452 7.996 6.919 1.00 84.62 83 ALA A C 1
ATOM 623 O O . ALA A 1 83 ? -15.879 7.633 7.942 1.00 84.62 83 ALA A O 1
ATOM 624 N N . ALA A 1 84 ? -17.753 8.295 6.902 1.00 86.44 84 ALA A N 1
ATOM 625 C CA . ALA A 1 84 ? -18.593 8.206 8.089 1.00 86.44 84 ALA A CA 1
ATOM 626 C C . ALA A 1 84 ? -18.670 6.773 8.638 1.00 86.44 84 ALA A C 1
ATOM 628 O O . ALA A 1 84 ? -18.630 6.584 9.852 1.00 86.44 84 ALA A O 1
ATOM 629 N N . ALA A 1 85 ? -18.768 5.760 7.772 1.00 87.31 85 ALA A N 1
ATOM 630 C CA . ALA A 1 85 ? -18.780 4.365 8.198 1.00 87.31 85 ALA A CA 1
ATOM 631 C C . ALA A 1 85 ? -17.453 3.965 8.857 1.00 87.31 85 ALA A C 1
ATOM 633 O O . ALA A 1 85 ? -17.478 3.393 9.942 1.00 87.31 85 ALA A O 1
ATOM 634 N N . LEU A 1 86 ? -16.312 4.310 8.246 1.00 86.81 86 LEU A N 1
ATOM 635 C CA . LEU A 1 86 ? -14.986 3.984 8.775 1.00 86.81 86 LEU A CA 1
ATOM 636 C C . LEU A 1 86 ? -14.658 4.709 10.084 1.00 86.81 86 LEU A C 1
ATOM 638 O O . LEU A 1 86 ? -14.148 4.079 11.006 1.00 86.81 86 LEU A O 1
ATOM 642 N N . GLN A 1 87 ? -14.985 5.998 10.202 1.00 84.50 87 GLN A N 1
ATOM 643 C CA . GLN A 1 87 ? -14.808 6.751 11.449 1.00 84.50 87 GLN A CA 1
ATOM 644 C C . GLN A 1 87 ? -15.602 6.142 12.609 1.00 84.50 87 GLN A C 1
ATOM 646 O O . GLN A 1 87 ? -15.098 6.081 13.730 1.00 84.50 87 GLN A O 1
ATOM 651 N N . ASN A 1 88 ? -16.822 5.669 12.334 1.00 85.69 88 ASN A N 1
ATOM 652 C CA . ASN A 1 88 ? -17.732 5.108 13.334 1.00 85.69 88 ASN A CA 1
ATOM 653 C C . ASN A 1 88 ? -17.555 3.596 13.556 1.00 85.69 88 ASN A C 1
ATOM 655 O O . ASN A 1 88 ? -18.370 2.985 14.253 1.00 85.69 88 ASN A O 1
ATOM 659 N N . LEU A 1 89 ? -16.525 2.968 12.978 1.00 82.19 89 LEU A N 1
ATOM 660 C CA . LEU A 1 89 ? -16.235 1.564 13.245 1.00 82.19 89 LEU A CA 1
ATOM 661 C C . LEU A 1 89 ? -15.904 1.362 14.726 1.00 82.19 89 LEU A C 1
ATOM 663 O O . LEU A 1 89 ? -15.004 1.994 15.263 1.00 82.19 89 LEU A O 1
ATOM 667 N N . GLY A 1 90 ? -16.563 0.400 15.369 1.00 81.50 90 GLY A N 1
ATOM 668 C CA . GLY A 1 90 ? -16.148 -0.126 16.675 1.00 81.50 90 GLY A CA 1
ATOM 669 C C . GLY A 1 90 ? -15.007 -1.146 16.569 1.00 81.50 90 GLY A C 1
ATOM 670 O O . GLY A 1 90 ? -14.985 -2.105 17.335 1.00 81.50 90 GLY A O 1
ATOM 671 N N . ALA A 1 91 ? -14.137 -1.010 15.564 1.00 83.31 91 ALA A N 1
ATOM 672 C CA . ALA A 1 91 ? -13.022 -1.920 15.324 1.00 83.31 91 ALA A CA 1
ATOM 673 C C . ALA A 1 91 ? -11.805 -1.499 16.154 1.00 83.31 91 ALA A C 1
ATOM 675 O O . ALA A 1 91 ? -11.553 -0.314 16.343 1.00 83.31 91 ALA A O 1
ATOM 676 N N . GLU A 1 92 ? -11.030 -2.474 16.620 1.00 80.38 92 GLU A N 1
ATOM 677 C CA . GLU A 1 92 ? -9.777 -2.204 17.331 1.00 80.38 92 GLU A CA 1
ATOM 678 C C . GLU A 1 92 ? -8.648 -1.891 16.339 1.00 80.38 92 GLU A C 1
ATOM 680 O O . GLU A 1 92 ? -7.836 -0.994 16.571 1.00 80.38 92 GLU A O 1
ATOM 685 N N . PHE A 1 93 ? -8.648 -2.585 15.193 1.00 86.19 93 PHE A N 1
ATOM 686 C CA . PHE A 1 93 ? -7.728 -2.329 14.089 1.00 86.19 93 PHE A CA 1
ATOM 687 C C . PHE A 1 93 ? -8.468 -2.175 12.765 1.00 86.19 93 PHE A C 1
ATOM 689 O O . PHE A 1 93 ? -9.320 -2.989 12.407 1.00 86.19 93 PHE A O 1
ATOM 696 N N . VAL A 1 94 ? -8.068 -1.180 11.980 1.00 90.12 94 VAL A N 1
ATOM 697 C CA . VAL A 1 94 ? -8.480 -1.053 10.581 1.00 90.12 94 VAL A CA 1
ATOM 698 C C . VAL A 1 94 ? -7.285 -1.416 9.707 1.00 90.12 94 VAL A C 1
ATOM 700 O O . VAL A 1 94 ? -6.237 -0.772 9.763 1.00 90.12 94 VAL A O 1
ATOM 703 N N . ARG A 1 95 ? -7.430 -2.486 8.929 1.00 91.38 95 ARG A N 1
ATOM 704 C CA . ARG A 1 95 ? -6.414 -3.021 8.024 1.00 91.38 95 ARG A CA 1
ATOM 705 C C . ARG A 1 95 ? -6.595 -2.423 6.639 1.00 91.38 95 ARG A C 1
ATOM 707 O O . ARG A 1 95 ? -7.686 -2.472 6.080 1.00 91.38 95 ARG A O 1
ATOM 714 N N . PHE A 1 96 ? -5.520 -1.904 6.068 1.00 90.94 96 PHE A N 1
ATOM 715 C CA . PHE A 1 96 ? -5.495 -1.467 4.677 1.00 90.94 96 PHE A CA 1
ATOM 716 C C . PHE A 1 96 ? -4.689 -2.459 3.841 1.00 90.94 96 PHE A C 1
ATOM 718 O O . PHE A 1 96 ? -3.522 -2.711 4.143 1.00 90.94 96 PHE A O 1
ATOM 725 N N . SER A 1 97 ? -5.319 -3.029 2.813 1.00 91.56 97 SER A N 1
ATOM 726 C CA . SER A 1 97 ? -4.780 -4.125 2.002 1.00 91.56 97 SER A CA 1
ATOM 727 C C . SER A 1 97 ? -4.738 -3.725 0.518 1.00 91.56 97 SER A C 1
ATOM 729 O O . SER A 1 97 ? -5.661 -3.967 -0.264 1.00 91.56 97 SER A O 1
ATOM 731 N N . PRO A 1 98 ? -3.666 -3.045 0.084 1.00 88.88 98 PRO A N 1
ATOM 732 C CA . PRO A 1 98 ? -3.431 -2.762 -1.326 1.00 88.88 98 PRO A CA 1
ATOM 733 C C . PRO A 1 98 ? -3.101 -4.040 -2.110 1.00 88.88 98 PRO A C 1
ATOM 735 O O . PRO A 1 98 ? -1.976 -4.544 -2.082 1.00 88.88 98 PRO A O 1
ATOM 738 N N . TRP A 1 99 ? -4.091 -4.555 -2.839 1.00 87.81 99 TRP A N 1
ATOM 739 C CA . TRP A 1 99 ? -3.998 -5.838 -3.540 1.00 87.81 99 TRP A CA 1
ATOM 740 C C . TRP A 1 99 ? -3.858 -5.743 -5.074 1.00 87.81 99 TRP A C 1
ATOM 742 O O . TRP A 1 99 ? -4.203 -4.747 -5.716 1.00 87.81 99 TRP A O 1
ATOM 752 N N . PHE A 1 100 ? -3.350 -6.825 -5.667 1.00 88.44 100 PHE A N 1
ATOM 753 C CA . PHE A 1 100 ? -2.802 -6.906 -7.025 1.00 88.44 100 PHE A CA 1
ATOM 754 C C . PHE A 1 100 ? -3.745 -6.770 -8.243 1.00 88.44 100 PHE A C 1
ATOM 756 O O . PHE A 1 100 ? -3.208 -6.662 -9.346 1.00 88.44 100 PHE A O 1
ATOM 763 N N . PRO A 1 101 ? -5.094 -6.770 -8.158 1.00 91.31 101 PRO A N 1
ATOM 764 C CA . PRO A 1 101 ? -5.948 -6.599 -9.343 1.00 91.31 101 PRO A CA 1
ATOM 765 C C . PRO A 1 101 ? -5.770 -5.273 -10.090 1.00 91.31 101 PRO A C 1
ATOM 767 O O . PRO A 1 101 ? -6.105 -5.198 -11.272 1.00 91.31 101 PRO A O 1
ATOM 770 N N . TYR A 1 102 ? -5.234 -4.250 -9.418 1.00 92.44 102 TYR A N 1
ATOM 771 C CA . TYR A 1 102 ? -4.986 -2.920 -9.978 1.00 92.44 102 TYR A CA 1
ATOM 772 C C . TYR A 1 102 ? -3.518 -2.520 -9.768 1.00 92.44 102 TYR A C 1
ATOM 774 O O . TYR A 1 102 ? -3.222 -1.583 -9.026 1.00 92.44 102 TYR A O 1
ATOM 782 N N . PRO A 1 103 ? -2.551 -3.209 -10.398 1.00 93.12 103 PRO A N 1
ATOM 783 C CA . PRO A 1 103 ? -1.137 -3.055 -10.054 1.00 93.12 103 PRO A CA 1
ATOM 784 C C . PRO A 1 103 ? -0.598 -1.653 -10.367 1.00 93.12 103 PRO A C 1
ATOM 786 O O . PRO A 1 103 ? 0.262 -1.155 -9.651 1.00 93.12 103 PRO A O 1
ATOM 789 N N . ARG A 1 104 ? -1.157 -0.961 -11.373 1.00 92.81 104 ARG A N 1
ATOM 790 C CA . ARG A 1 104 ? -0.837 0.449 -11.666 1.00 92.81 104 ARG A CA 1
ATOM 791 C C . ARG A 1 104 ? -1.241 1.403 -10.535 1.00 92.81 104 ARG A C 1
ATOM 793 O O . ARG A 1 104 ? -0.699 2.498 -10.450 1.00 92.81 104 ARG A O 1
ATOM 800 N N . VAL A 1 105 ? -2.200 1.002 -9.707 1.00 93.75 105 VAL A N 1
ATOM 801 C CA . VAL A 1 105 ? -2.672 1.776 -8.560 1.00 93.75 105 VAL A CA 1
ATOM 802 C C . VAL A 1 105 ? -1.837 1.476 -7.323 1.00 93.75 105 VAL A C 1
ATOM 804 O O . VAL A 1 105 ? -1.475 2.406 -6.620 1.00 93.75 105 VAL A O 1
ATOM 807 N N . VAL A 1 106 ? -1.544 0.201 -7.050 1.00 93.56 106 VAL A N 1
ATOM 808 C CA . VAL A 1 106 ? -1.002 -0.231 -5.748 1.00 93.56 106 VAL A CA 1
ATOM 809 C C . VAL A 1 106 ? 0.494 -0.544 -5.728 1.00 93.56 106 VAL A C 1
ATOM 811 O O . VAL A 1 106 ? 1.040 -0.767 -4.651 1.00 93.56 106 VAL A O 1
ATOM 814 N N . VAL A 1 107 ? 1.166 -0.595 -6.884 1.00 94.69 107 VAL A N 1
ATOM 815 C CA . VAL A 1 107 ? 2.604 -0.900 -6.980 1.00 94.69 107 VAL A CA 1
ATOM 816 C C . VAL A 1 107 ? 3.362 0.337 -7.463 1.00 94.69 107 VAL A C 1
ATOM 818 O O . VAL A 1 107 ? 3.461 0.551 -8.675 1.00 94.69 107 VAL A O 1
ATOM 821 N N . PRO A 1 108 ? 3.941 1.140 -6.548 1.00 94.00 108 PRO A N 1
ATOM 822 C CA . PRO A 1 108 ? 4.693 2.330 -6.927 1.00 94.00 108 PRO A CA 1
ATOM 823 C C . PRO A 1 108 ? 5.886 2.030 -7.832 1.00 94.00 108 PRO A C 1
ATOM 825 O O . PRO A 1 108 ? 6.145 2.780 -8.764 1.00 94.00 108 PRO A O 1
ATOM 828 N N . GLU A 1 109 ? 6.578 0.911 -7.605 1.00 93.62 109 GLU A N 1
ATOM 829 C CA . GLU A 1 109 ? 7.708 0.459 -8.427 1.00 93.62 109 GLU A CA 1
ATOM 830 C C . GLU A 1 109 ? 7.282 -0.605 -9.441 1.00 93.62 109 GLU A C 1
ATOM 832 O O . GLU A 1 109 ? 7.819 -1.709 -9.474 1.00 93.62 109 GLU A O 1
ATOM 837 N N . LEU A 1 110 ? 6.290 -0.304 -10.283 1.00 92.50 110 LEU A N 1
ATOM 838 C CA . LEU A 1 110 ? 5.725 -1.272 -11.235 1.00 92.50 110 LEU A CA 1
ATOM 839 C C . LEU A 1 110 ? 6.762 -1.858 -12.218 1.00 92.50 110 LEU A C 1
ATOM 841 O O . LEU A 1 110 ? 6.554 -2.930 -12.784 1.00 92.50 110 LEU A O 1
ATOM 845 N N . ARG A 1 111 ? 7.874 -1.151 -12.445 1.00 90.81 111 ARG A N 1
ATOM 846 C CA . ARG A 1 111 ? 8.986 -1.576 -13.306 1.00 90.81 111 ARG A CA 1
ATOM 847 C C . ARG A 1 111 ? 10.272 -1.725 -12.487 1.00 90.81 111 ARG A C 1
ATOM 849 O O . ARG A 1 111 ? 10.427 -0.992 -11.506 1.00 90.81 111 ARG A O 1
ATOM 856 N N . PRO A 1 112 ? 11.199 -2.615 -12.891 1.00 91.44 112 PRO A N 1
ATOM 857 C CA . PRO A 1 112 ? 12.490 -2.727 -12.230 1.00 91.44 112 PRO A CA 1
ATOM 858 C C . PRO A 1 112 ? 13.256 -1.401 -12.322 1.00 91.44 112 PRO A C 1
ATOM 860 O O . PRO A 1 112 ? 13.061 -0.646 -13.284 1.00 91.44 112 PRO A O 1
ATOM 863 N N . PRO A 1 113 ? 14.113 -1.101 -11.336 1.00 89.12 113 PRO A N 1
ATOM 864 C CA . PRO A 1 113 ? 14.944 0.089 -11.376 1.00 89.12 113 PRO A CA 1
ATOM 865 C C . PRO A 1 113 ? 15.959 -0.003 -12.519 1.00 89.12 113 PRO A C 1
ATOM 867 O O . PRO A 1 113 ? 16.585 -1.040 -12.731 1.00 89.12 113 PRO A O 1
ATOM 870 N N . ASP A 1 114 ? 16.144 1.105 -13.233 1.00 83.19 114 ASP A N 1
ATOM 871 C CA . ASP A 1 114 ? 17.206 1.273 -14.227 1.00 83.19 114 ASP A CA 1
ATOM 872 C C . ASP A 1 114 ? 18.279 2.200 -13.647 1.00 83.19 114 ASP A C 1
ATOM 874 O O . ASP A 1 114 ? 18.303 3.406 -13.904 1.00 83.19 114 ASP A O 1
ATOM 878 N N . CYS A 1 115 ? 19.120 1.643 -12.771 1.00 83.12 115 CYS A N 1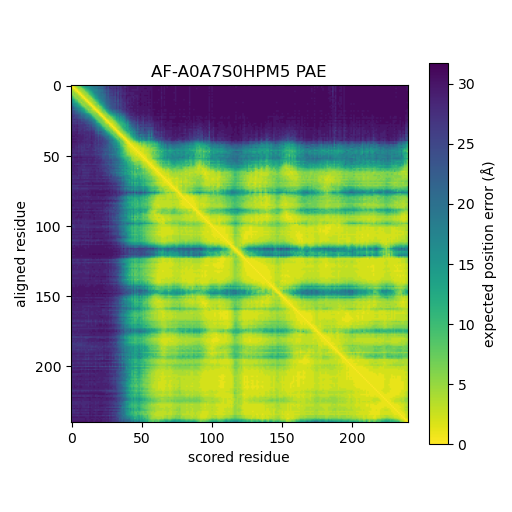
ATOM 879 C CA . CYS A 1 115 ? 20.245 2.373 -12.197 1.00 83.12 115 CYS A CA 1
ATOM 880 C C . CYS A 1 115 ? 21.403 2.376 -13.202 1.00 83.12 115 CYS A C 1
ATOM 882 O O . CYS A 1 115 ? 22.225 1.460 -13.220 1.00 83.12 115 CYS A O 1
ATOM 884 N N . THR A 1 116 ? 21.504 3.425 -14.016 1.00 75.88 116 THR A N 1
ATOM 885 C CA . THR A 1 116 ? 22.738 3.699 -14.766 1.00 75.88 116 THR A CA 1
ATOM 886 C C . THR A 1 116 ? 23.516 4.813 -14.087 1.00 75.88 116 THR A C 1
ATOM 888 O O . THR A 1 116 ? 22.951 5.671 -13.414 1.00 75.88 116 THR A O 1
ATOM 891 N N . GLN A 1 117 ? 24.830 4.855 -14.300 1.00 61.78 117 GLN A N 1
ATOM 892 C CA . GLN A 1 117 ? 25.688 5.886 -13.708 1.00 61.78 117 GLN A CA 1
ATOM 893 C C . GLN A 1 117 ? 25.309 7.320 -14.139 1.00 61.78 117 GLN A C 1
ATOM 895 O O . GLN A 1 117 ? 25.740 8.284 -13.513 1.00 61.78 117 GLN A O 1
ATOM 900 N N . THR A 1 118 ? 24.513 7.471 -15.204 1.00 66.38 118 THR A N 1
ATOM 901 C CA . THR A 1 118 ? 24.145 8.761 -15.803 1.00 66.38 118 THR A CA 1
ATOM 902 C C . THR A 1 118 ? 22.666 9.113 -15.670 1.00 66.38 118 THR A C 1
ATOM 904 O O . THR A 1 118 ? 22.281 10.214 -16.070 1.00 66.38 118 THR A O 1
ATOM 907 N N . LYS A 1 119 ? 21.826 8.221 -15.124 1.00 65.88 119 LYS A N 1
ATOM 908 C CA . LYS A 1 119 ? 20.392 8.475 -14.943 1.00 65.88 119 LYS A CA 1
ATOM 909 C C . LYS A 1 119 ? 19.891 7.882 -13.623 1.00 65.88 119 LYS A C 1
ATOM 911 O O . LYS A 1 119 ? 20.122 6.698 -13.385 1.00 65.88 119 LYS A O 1
ATOM 916 N N . PRO A 1 120 ? 19.178 8.663 -12.791 1.00 65.75 120 PRO A N 1
ATOM 917 C CA . PRO A 1 120 ? 18.462 8.100 -11.654 1.00 65.75 120 PRO A CA 1
ATOM 918 C C . PRO A 1 120 ? 17.381 7.140 -12.164 1.00 65.75 120 PRO A C 1
ATOM 920 O O . PRO A 1 120 ? 16.778 7.397 -13.215 1.00 65.75 120 PRO A O 1
ATOM 923 N N . ALA A 1 121 ? 17.088 6.071 -11.418 1.00 69.81 121 ALA A N 1
ATOM 924 C CA . ALA A 1 121 ? 15.848 5.363 -11.689 1.00 69.81 121 ALA A CA 1
ATOM 925 C C . ALA A 1 121 ? 14.674 6.299 -11.395 1.00 69.81 121 ALA A C 1
ATOM 927 O O . ALA A 1 121 ? 14.666 7.075 -10.446 1.00 69.81 121 ALA A O 1
ATOM 928 N N . THR A 1 122 ? 13.681 6.241 -12.269 1.00 68.12 122 THR A N 1
ATOM 929 C CA . THR A 1 122 ? 12.419 6.980 -12.138 1.00 68.12 122 THR A CA 1
ATOM 930 C C . THR A 1 122 ? 11.260 5.994 -12.179 1.00 68.12 122 THR A C 1
ATOM 932 O O . THR A 1 122 ? 10.220 6.232 -12.788 1.00 68.12 122 THR A O 1
ATOM 935 N N . ASN A 1 123 ? 11.468 4.819 -11.580 1.00 84.88 123 ASN A N 1
ATOM 936 C CA . ASN A 1 123 ? 10.487 3.743 -11.573 1.00 84.88 123 ASN A CA 1
ATOM 937 C C . ASN A 1 123 ? 9.476 3.866 -10.426 1.00 84.88 123 ASN A C 1
ATOM 939 O O . ASN A 1 123 ? 8.502 3.121 -10.454 1.00 84.88 123 ASN A O 1
ATOM 943 N N . TRP A 1 124 ? 9.668 4.795 -9.479 1.00 91.50 124 TRP A N 1
ATOM 944 C CA . TRP A 1 124 ? 8.694 5.106 -8.431 1.00 91.50 124 TRP A CA 1
ATOM 945 C C . TRP A 1 124 ? 7.608 6.063 -8.940 1.00 91.50 124 TRP A C 1
ATOM 947 O O . TRP A 1 124 ? 7.877 7.216 -9.276 1.00 91.50 124 TRP A O 1
ATOM 957 N N . ASN A 1 125 ? 6.360 5.600 -8.961 1.00 93.19 125 ASN A N 1
ATOM 958 C CA . ASN A 1 125 ? 5.180 6.423 -9.194 1.00 93.19 125 ASN A CA 1
ATOM 959 C C . ASN A 1 125 ? 4.061 6.014 -8.229 1.00 93.19 125 ASN A C 1
ATOM 961 O O . ASN A 1 125 ? 3.333 5.056 -8.478 1.00 93.19 125 ASN A O 1
ATOM 965 N N . SER A 1 126 ? 3.915 6.764 -7.140 1.00 93.56 126 SER A N 1
ATOM 966 C CA . SER A 1 126 ? 2.902 6.532 -6.109 1.00 93.56 126 SER A CA 1
ATOM 967 C C . SER A 1 126 ? 1.653 7.401 -6.256 1.00 93.56 126 SER A C 1
ATOM 969 O O . SER A 1 126 ? 0.763 7.275 -5.432 1.00 93.56 126 SER A O 1
ATOM 971 N N . THR A 1 127 ? 1.512 8.237 -7.293 1.00 93.31 127 THR A N 1
ATOM 972 C CA . THR A 1 127 ? 0.463 9.280 -7.351 1.00 93.31 127 THR A CA 1
ATOM 973 C C . THR A 1 127 ? -0.952 8.765 -7.066 1.00 93.31 127 THR A C 1
ATOM 975 O O . THR A 1 127 ? -1.689 9.376 -6.294 1.00 93.31 127 THR A O 1
ATOM 978 N N . LEU A 1 128 ? -1.343 7.640 -7.673 1.00 93.25 128 LEU A N 1
ATOM 979 C CA . LEU A 1 128 ? -2.660 7.038 -7.430 1.00 93.25 128 LEU A CA 1
ATOM 980 C C . LEU A 1 128 ? -2.739 6.382 -6.053 1.00 93.25 128 LEU A C 1
ATOM 982 O O . LEU A 1 128 ? -3.773 6.455 -5.392 1.00 93.25 128 LEU A O 1
ATOM 986 N N . PHE A 1 129 ? -1.649 5.751 -5.625 1.00 94.25 129 PHE A N 1
ATOM 987 C CA . PHE A 1 129 ? -1.607 5.075 -4.343 1.00 94.25 129 PHE A CA 1
ATOM 988 C C . PHE A 1 129 ? -1.703 6.066 -3.182 1.00 94.25 129 PHE A C 1
ATOM 990 O O . PHE A 1 129 ? -2.509 5.882 -2.275 1.00 94.25 129 PHE A O 1
ATOM 997 N N . ASP A 1 130 ? -0.957 7.165 -3.271 1.00 94.69 130 ASP A N 1
ATOM 998 C CA . ASP A 1 130 ? -0.926 8.262 -2.310 1.00 94.69 130 ASP A CA 1
ATOM 999 C C . ASP A 1 130 ? -2.307 8.859 -2.101 1.00 94.69 130 ASP A C 1
ATOM 1001 O O . ASP A 1 130 ? -2.714 9.091 -0.965 1.00 94.69 130 ASP A O 1
ATOM 1005 N N . GLN A 1 131 ? -3.059 9.054 -3.185 1.00 91.81 131 GLN A N 1
ATOM 1006 C CA . GLN A 1 131 ? -4.429 9.539 -3.107 1.00 91.81 131 GLN A CA 1
ATOM 1007 C C . GLN A 1 131 ? -5.321 8.585 -2.307 1.00 91.81 131 GLN A C 1
ATOM 1009 O O . GLN A 1 131 ? -6.068 9.029 -1.440 1.00 91.81 131 GLN A O 1
ATOM 1014 N N . ILE A 1 132 ? -5.228 7.280 -2.568 1.00 91.88 132 ILE A N 1
ATOM 1015 C CA . ILE A 1 132 ? -6.073 6.283 -1.902 1.00 91.88 132 ILE A CA 1
ATOM 1016 C C . ILE A 1 132 ? -5.682 6.130 -0.438 1.00 91.88 132 ILE A C 1
ATOM 1018 O O . ILE A 1 132 ? -6.560 6.098 0.419 1.00 91.88 132 ILE A O 1
ATOM 1022 N N . VAL A 1 133 ? -4.382 6.068 -0.136 1.00 92.50 133 VAL A N 1
ATOM 1023 C CA . VAL A 1 133 ? -3.898 6.030 1.247 1.00 92.50 133 VAL A CA 1
ATOM 1024 C C . VAL A 1 133 ? -4.337 7.295 1.978 1.00 92.50 133 VAL A C 1
ATOM 1026 O O . VAL A 1 133 ? -4.813 7.203 3.103 1.00 92.50 133 VAL A O 1
ATOM 1029 N N . SER A 1 134 ? -4.253 8.466 1.343 1.00 91.06 134 SER A N 1
ATOM 1030 C CA . SER A 1 134 ? -4.691 9.726 1.944 1.00 91.06 134 SER A CA 1
ATOM 1031 C C . SER A 1 134 ? -6.193 9.745 2.228 1.00 91.06 134 SER A C 1
ATOM 1033 O O . SER A 1 134 ? -6.592 10.043 3.355 1.00 91.06 134 SER A O 1
ATOM 1035 N N . ASP A 1 135 ? -7.020 9.358 1.253 1.00 89.69 135 ASP A N 1
ATOM 1036 C CA . ASP A 1 135 ? -8.475 9.283 1.402 1.00 89.69 135 ASP A CA 1
ATOM 1037 C C . ASP A 1 135 ? -8.869 8.244 2.473 1.00 89.69 135 ASP A C 1
ATOM 1039 O O . ASP A 1 135 ? -9.741 8.510 3.300 1.00 89.69 135 ASP A O 1
ATOM 1043 N N . PHE A 1 136 ? -8.181 7.099 2.536 1.00 90.81 136 PHE A N 1
ATOM 1044 C CA . PHE A 1 136 ? -8.361 6.095 3.588 1.00 90.81 136 PHE A CA 1
ATOM 1045 C C . PHE A 1 136 ? -7.968 6.628 4.972 1.00 90.81 136 PHE A C 1
ATOM 1047 O O . PHE A 1 136 ? -8.744 6.515 5.920 1.00 90.81 136 PHE A O 1
ATOM 1054 N N . MET A 1 137 ? -6.794 7.248 5.108 1.00 91.19 137 MET A N 1
ATOM 1055 C CA . MET A 1 137 ? -6.337 7.799 6.385 1.00 91.19 137 MET A CA 1
ATOM 1056 C C . MET A 1 137 ? -7.252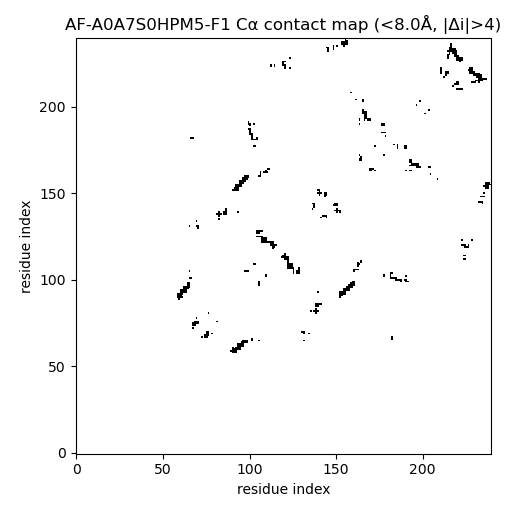 8.929 6.862 1.00 91.19 137 MET A C 1
ATOM 1058 O O . MET A 1 137 ? -7.536 9.015 8.053 1.00 91.19 137 MET A O 1
ATOM 1062 N N . LEU A 1 138 ? -7.767 9.762 5.955 1.00 88.88 138 LEU A N 1
ATOM 1063 C CA . LEU A 1 138 ? -8.783 10.768 6.267 1.00 88.88 138 LEU A CA 1
ATOM 1064 C C . LEU A 1 138 ? -10.101 10.116 6.712 1.00 88.88 138 LEU A C 1
ATOM 1066 O O . LEU A 1 138 ? -10.718 10.562 7.678 1.00 88.88 138 LEU A O 1
ATOM 1070 N N . ALA A 1 139 ? -10.524 9.052 6.032 1.00 88.31 139 ALA A N 1
ATOM 1071 C CA . ALA A 1 139 ? -11.744 8.321 6.346 1.00 88.31 139 ALA A CA 1
ATOM 1072 C C . ALA A 1 139 ? -11.683 7.613 7.704 1.00 88.31 139 ALA A C 1
ATOM 1074 O O . ALA A 1 139 ? -12.693 7.578 8.391 1.00 88.31 139 ALA A O 1
ATOM 1075 N N . VAL A 1 140 ? -10.525 7.090 8.112 1.00 89.56 140 VAL A N 1
ATOM 1076 C CA . VAL A 1 140 ? -10.356 6.408 9.405 1.00 89.56 140 VAL A CA 1
ATOM 1077 C C . VAL A 1 140 ? -10.025 7.395 10.524 1.00 89.56 140 VAL A C 1
ATOM 1079 O O . VAL A 1 140 ? -10.647 7.377 11.579 1.00 89.56 140 VAL A O 1
ATOM 1082 N N . CYS A 1 141 ? -9.048 8.272 10.311 1.00 88.12 141 CYS A N 1
ATOM 1083 C CA . CYS A 1 141 ? -8.451 9.091 11.367 1.00 88.12 141 CYS A CA 1
ATOM 1084 C C . CYS A 1 141 ? -8.935 10.553 11.369 1.00 88.12 141 CYS A C 1
ATOM 1086 O O . CYS A 1 141 ? -8.590 11.316 12.273 1.00 88.12 141 CYS A O 1
ATOM 1088 N N . GLY A 1 142 ? -9.711 10.967 10.365 1.00 86.50 142 GLY A N 1
ATOM 1089 C CA . GLY A 1 142 ? -10.155 12.349 10.196 1.00 86.50 142 GLY A CA 1
ATOM 1090 C C . GLY A 1 142 ? -9.039 13.307 9.742 1.00 86.50 142 GLY A C 1
ATOM 1091 O O . GLY A 1 142 ? -7.916 12.888 9.449 1.00 86.50 142 GLY A O 1
ATOM 1092 N N . PRO A 1 143 ? -9.313 14.626 9.681 1.00 81.69 143 PRO A N 1
ATOM 1093 C CA . PRO A 1 143 ? -8.369 15.624 9.152 1.00 81.69 143 PRO A CA 1
ATOM 1094 C C . PRO A 1 143 ? -7.032 15.718 9.909 1.00 81.69 143 PRO A C 1
ATOM 1096 O O . PRO A 1 143 ? -6.047 16.229 9.381 1.00 81.69 143 PRO A O 1
ATOM 1099 N N . GLY A 1 144 ? -6.979 15.227 11.153 1.00 76.81 144 GLY A N 1
ATOM 1100 C CA . GLY A 1 144 ? -5.775 15.223 11.987 1.00 76.81 144 GLY A CA 1
ATOM 1101 C C . GLY A 1 144 ? -4.726 14.174 11.603 1.00 76.81 144 GLY A C 1
ATOM 1102 O O . GLY A 1 144 ? -3.611 14.239 12.130 1.00 76.81 144 GLY A O 1
ATOM 1103 N N . ALA A 1 145 ? -5.054 13.249 10.691 1.00 81.31 145 ALA A N 1
ATOM 1104 C CA . ALA A 1 145 ? -4.202 12.124 10.306 1.00 81.31 145 ALA A CA 1
ATOM 1105 C C . ALA A 1 145 ? -2.817 12.558 9.802 1.00 81.31 145 ALA A C 1
ATOM 1107 O O . ALA A 1 145 ? -1.808 11.970 10.186 1.00 81.31 145 ALA A O 1
ATOM 1108 N N . SER A 1 146 ? -2.773 13.593 8.957 1.00 69.06 146 SER A N 1
ATOM 1109 C CA . SER A 1 146 ? -1.545 14.129 8.354 1.00 69.06 146 SER A CA 1
ATOM 1110 C C . SER A 1 146 ? -1.002 15.374 9.061 1.00 69.06 146 SER A C 1
ATOM 1112 O O . SER A 1 146 ? 0.180 15.669 8.926 1.00 69.06 146 SER A O 1
ATOM 1114 N N . LEU A 1 147 ? -1.838 16.106 9.807 1.00 66.75 147 LEU A N 1
ATOM 1115 C CA . LEU A 1 147 ? -1.465 17.396 10.402 1.00 66.75 147 LEU A CA 1
ATOM 1116 C C . LEU A 1 147 ? -0.852 17.268 11.801 1.00 66.75 147 LEU A C 1
ATOM 1118 O O . LEU A 1 147 ? 0.105 17.969 12.103 1.00 66.75 147 LEU A O 1
ATOM 1122 N N . ASN A 1 148 ? -1.388 16.380 12.648 1.00 68.00 148 ASN A N 1
ATOM 1123 C CA . ASN A 1 148 ? -0.999 16.271 14.062 1.00 68.00 148 ASN A CA 1
ATOM 1124 C C . ASN A 1 148 ? -0.812 14.820 14.532 1.00 68.00 148 ASN A C 1
ATOM 1126 O O . ASN A 1 148 ? -0.772 14.564 15.736 1.00 68.00 148 ASN A O 1
ATOM 1130 N N . PHE A 1 149 ? -0.711 13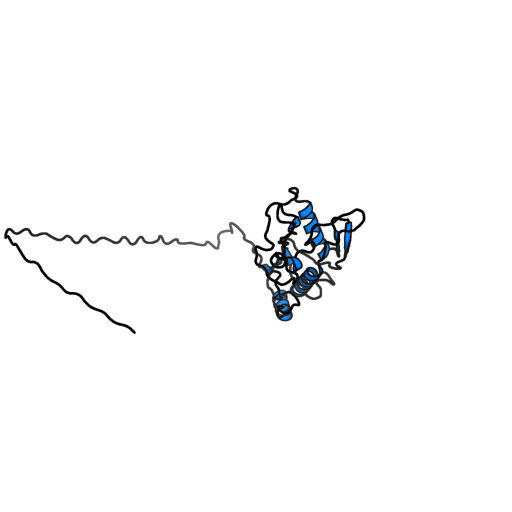.857 13.610 1.00 71.75 149 PHE A N 1
ATOM 1131 C CA . PHE A 1 149 ? -0.526 12.438 13.936 1.00 71.75 149 PHE A CA 1
ATOM 1132 C C . PHE A 1 149 ? -1.605 11.861 14.869 1.00 71.75 149 PHE A C 1
ATOM 1134 O O . PHE A 1 149 ? -1.315 10.983 15.696 1.00 71.75 149 PHE A O 1
ATOM 1141 N N . SER A 1 150 ? -2.822 12.401 14.794 1.00 76.56 150 SER A N 1
ATOM 1142 C CA . SER A 1 150 ? -3.936 11.983 15.639 1.00 76.56 150 SER A CA 1
ATOM 1143 C C . SER A 1 150 ? -4.806 11.000 14.867 1.00 76.56 150 SER A C 1
ATOM 1145 O O . SER A 1 150 ? -5.278 11.319 13.778 1.00 76.56 150 SER A O 1
ATOM 1147 N N . CYS A 1 151 ? -4.991 9.809 15.427 1.00 86.12 151 CYS A N 1
ATOM 1148 C CA . CYS A 1 151 ? -5.931 8.808 14.946 1.00 86.12 151 CYS A CA 1
ATOM 1149 C C . CYS A 1 151 ? -6.530 8.090 16.155 1.00 86.12 151 CYS A C 1
ATOM 1151 O O . CYS A 1 151 ? -5.790 7.692 17.054 1.00 86.12 151 CYS A O 1
ATOM 1153 N N . SER A 1 152 ? -7.854 7.939 16.187 1.00 81.12 152 SER A N 1
ATOM 1154 C CA . SER A 1 152 ? -8.552 7.173 17.229 1.00 81.12 152 SER A CA 1
ATOM 1155 C C . SER A 1 152 ? -8.443 5.663 17.029 1.00 81.12 152 SER A C 1
ATOM 1157 O O . SER A 1 152 ? -8.676 4.911 17.968 1.00 81.12 152 SER A O 1
ATOM 1159 N N . HIS A 1 153 ? -8.093 5.234 15.816 1.00 85.56 153 HIS A N 1
ATOM 1160 C CA . HIS A 1 153 ? -8.011 3.834 15.416 1.00 85.56 153 HIS A CA 1
ATOM 1161 C C . HIS A 1 153 ? -6.561 3.401 15.223 1.00 85.56 153 HIS A C 1
ATOM 1163 O O . HIS A 1 153 ? -5.721 4.177 14.759 1.00 85.56 153 HIS A O 1
ATOM 1169 N N . SER A 1 154 ? -6.272 2.135 15.512 1.00 89.00 154 SER A N 1
ATOM 1170 C CA . SER A 1 154 ? -5.012 1.529 15.088 1.00 89.00 154 SER A CA 1
ATOM 1171 C C . SER A 1 154 ? -5.110 1.156 13.615 1.00 89.00 154 SER A C 1
ATOM 1173 O O . SER A 1 154 ? -5.897 0.292 13.231 1.00 89.00 154 SER A O 1
ATOM 1175 N N . VAL A 1 155 ? -4.305 1.800 12.776 1.00 90.75 155 VAL A N 1
ATOM 1176 C CA . VAL A 1 155 ? -4.257 1.496 11.344 1.00 90.75 155 VAL A CA 1
ATOM 1177 C C . VAL A 1 155 ? -3.117 0.533 11.072 1.00 90.75 155 VAL A C 1
ATOM 1179 O O . VAL A 1 155 ? -1.958 0.901 11.236 1.00 90.75 155 VAL A O 1
ATOM 1182 N N . ALA A 1 156 ? -3.434 -0.668 10.606 1.00 90.50 156 ALA A N 1
ATOM 1183 C CA . ALA A 1 156 ? -2.441 -1.662 10.227 1.00 90.50 156 ALA A CA 1
ATOM 1184 C C . ALA A 1 156 ? -2.342 -1.787 8.706 1.00 90.50 156 ALA A C 1
ATOM 1186 O O . ALA A 1 156 ? -3.352 -1.820 8.005 1.00 90.50 156 ALA A O 1
ATOM 1187 N N . GLN A 1 157 ? -1.123 -1.873 8.186 1.00 90.25 157 GLN A N 1
ATOM 1188 C CA . GLN A 1 157 ? -0.899 -2.024 6.751 1.00 90.25 157 GLN A CA 1
ATOM 1189 C C . GLN A 1 157 ? -0.607 -3.474 6.405 1.00 90.25 157 GLN A C 1
ATOM 1191 O O . GLN A 1 157 ? 0.303 -4.086 6.961 1.00 90.25 157 GLN A O 1
ATOM 1196 N N . GLN A 1 158 ? -1.347 -3.996 5.436 1.00 90.38 158 GLN A N 1
ATOM 1197 C CA . GLN A 1 158 ? -1.133 -5.306 4.849 1.00 90.38 158 GLN A CA 1
ATOM 1198 C C . GLN A 1 158 ? -0.581 -5.123 3.441 1.00 90.38 158 GLN A C 1
ATOM 1200 O O . GLN A 1 158 ? -1.313 -5.106 2.455 1.00 90.38 158 GLN A O 1
ATOM 1205 N N . LEU A 1 159 ? 0.735 -4.966 3.344 1.00 88.19 159 LEU A N 1
ATOM 1206 C CA . LEU A 1 159 ? 1.421 -4.815 2.063 1.00 88.19 159 LEU A CA 1
ATOM 1207 C C . LEU A 1 159 ? 1.460 -6.172 1.339 1.00 88.19 159 LEU A C 1
ATOM 1209 O O . LEU A 1 159 ? 2.432 -6.915 1.435 1.00 88.19 159 LEU A O 1
ATOM 1213 N N . SER A 1 160 ? 0.360 -6.514 0.664 1.00 85.94 160 SER A N 1
ATOM 1214 C CA . SER A 1 160 ? 0.115 -7.833 0.062 1.00 85.94 160 SER A CA 1
ATOM 1215 C C . SER A 1 160 ? 0.611 -7.961 -1.378 1.00 85.94 160 SER A C 1
ATOM 1217 O O . SER A 1 160 ? 0.745 -9.074 -1.884 1.00 85.94 160 SER A O 1
ATOM 1219 N N . THR A 1 161 ? 0.911 -6.841 -2.041 1.00 91.12 161 THR A N 1
ATOM 1220 C CA . THR A 1 161 ? 1.356 -6.822 -3.439 1.00 91.12 161 THR A CA 1
ATOM 1221 C C . THR A 1 161 ? 2.771 -6.284 -3.558 1.00 91.12 161 THR A C 1
ATOM 1223 O O . THR A 1 161 ? 3.042 -5.120 -3.261 1.00 91.12 161 THR A O 1
ATOM 1226 N N . LEU A 1 162 ? 3.669 -7.134 -4.049 1.00 93.56 162 LEU A N 1
ATOM 1227 C CA . LEU A 1 162 ? 5.046 -6.772 -4.367 1.00 93.56 162 LEU A CA 1
ATOM 1228 C C . LEU A 1 162 ? 5.211 -6.545 -5.880 1.00 93.56 162 LEU A C 1
ATOM 1230 O O . LEU A 1 162 ? 4.402 -7.037 -6.674 1.00 93.56 162 LEU A O 1
ATOM 1234 N N . PRO A 1 163 ? 6.244 -5.808 -6.316 1.00 94.25 163 PRO A N 1
ATOM 1235 C CA . PRO A 1 163 ? 6.549 -5.669 -7.731 1.00 94.25 163 PRO A CA 1
ATOM 1236 C C . PRO A 1 163 ? 6.841 -7.018 -8.400 1.00 94.25 163 PRO A C 1
ATOM 1238 O O . PRO A 1 163 ? 7.657 -7.791 -7.903 1.00 94.25 163 PRO A O 1
ATOM 1241 N N . SER A 1 164 ? 6.225 -7.302 -9.555 1.00 94.25 164 SER A N 1
ATOM 1242 C CA . SER A 1 164 ? 6.390 -8.603 -10.229 1.00 94.25 164 SER A CA 1
ATOM 1243 C C . SER A 1 164 ? 7.836 -8.898 -10.618 1.00 94.25 164 SER A C 1
ATOM 1245 O O . SER A 1 164 ? 8.248 -10.049 -10.610 1.00 94.25 164 SER A O 1
ATOM 1247 N N . TRP A 1 165 ? 8.647 -7.874 -10.896 1.00 93.50 165 TRP A N 1
ATOM 1248 C CA . TRP A 1 165 ? 10.066 -8.052 -11.219 1.00 93.50 165 TRP A CA 1
ATOM 1249 C C . TRP A 1 165 ? 10.912 -8.600 -10.062 1.00 93.50 165 TRP A C 1
ATOM 1251 O O . TRP A 1 165 ? 12.050 -8.997 -10.296 1.00 93.50 165 TRP A O 1
ATOM 1261 N N . MET A 1 166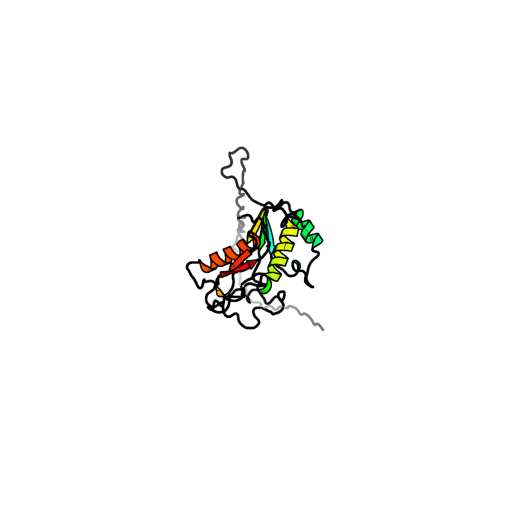 ? 10.367 -8.679 -8.843 1.00 94.88 166 MET A N 1
ATOM 1262 C CA . MET A 1 166 ? 11.008 -9.374 -7.725 1.00 94.88 166 MET A CA 1
ATOM 1263 C C . MET A 1 166 ? 10.863 -10.897 -7.788 1.00 94.88 166 MET A C 1
ATOM 1265 O O . MET A 1 166 ? 11.541 -11.576 -7.022 1.00 94.88 166 MET A O 1
ATOM 1269 N N . TYR A 1 167 ? 10.021 -11.445 -8.672 1.00 95.44 167 TYR A N 1
ATOM 1270 C CA . TYR A 1 167 ? 9.757 -12.882 -8.760 1.00 95.44 167 TYR A CA 1
ATOM 1271 C C . TYR A 1 167 ? 10.312 -13.516 -10.039 1.00 95.44 167 TYR A C 1
ATOM 1273 O O . TYR A 1 167 ? 10.260 -12.940 -11.131 1.00 95.44 167 TYR A O 1
ATOM 1281 N N . LYS A 1 168 ? 10.817 -14.750 -9.918 1.00 95.62 168 LYS A N 1
ATOM 1282 C CA . LYS A 1 168 ? 11.334 -15.534 -11.048 1.00 95.62 168 LYS A CA 1
ATOM 1283 C C . LYS A 1 168 ? 10.224 -15.751 -12.086 1.00 95.62 168 LYS A C 1
ATOM 1285 O O . LYS A 1 168 ? 9.134 -16.216 -11.759 1.00 95.62 168 LYS A O 1
ATOM 1290 N N . GLY A 1 169 ? 10.507 -15.419 -13.348 1.00 92.88 169 GLY A N 1
ATOM 1291 C CA . GLY A 1 169 ? 9.586 -15.624 -14.475 1.00 92.88 169 GLY A CA 1
ATOM 1292 C C . GLY A 1 169 ? 8.373 -14.684 -14.526 1.00 92.88 169 GLY A C 1
ATOM 1293 O O . GLY A 1 169 ? 7.526 -14.853 -15.397 1.00 92.88 169 GLY A O 1
ATOM 1294 N N . ALA A 1 170 ? 8.285 -13.696 -13.633 1.00 93.12 170 ALA A N 1
ATOM 1295 C CA . ALA A 1 170 ? 7.168 -12.750 -13.564 1.00 93.12 170 ALA A CA 1
ATOM 1296 C C . ALA A 1 170 ? 7.452 -11.401 -14.251 1.00 93.12 170 ALA A C 1
ATOM 1298 O O . ALA A 1 170 ? 6.603 -10.508 -14.271 1.00 93.12 170 ALA A O 1
ATOM 1299 N N . TRP A 1 171 ? 8.645 -11.246 -14.832 1.00 92.06 171 TRP A N 1
ATOM 1300 C CA . TRP A 1 171 ? 9.048 -10.074 -15.601 1.00 92.06 171 TRP A CA 1
ATOM 1301 C C . TRP A 1 171 ? 9.879 -10.478 -16.837 1.00 92.06 171 TRP A C 1
ATOM 1303 O O . TRP A 1 171 ? 10.703 -11.387 -16.717 1.00 92.06 171 TRP A O 1
ATOM 1313 N N . PRO A 1 172 ? 9.726 -9.818 -18.006 1.00 91.56 172 PRO A N 1
ATOM 1314 C CA . PRO A 1 172 ? 8.788 -8.729 -18.293 1.00 91.56 172 PRO A CA 1
ATOM 1315 C C . PRO A 1 172 ? 7.329 -9.186 -18.227 1.00 91.56 172 PRO A C 1
ATOM 1317 O O . PRO A 1 172 ? 7.009 -10.325 -18.559 1.00 91.56 172 PRO A O 1
ATOM 1320 N N . LEU A 1 173 ? 6.442 -8.289 -17.790 1.00 88.19 173 LEU A N 1
ATOM 1321 C CA . LEU A 1 173 ? 5.004 -8.551 -17.835 1.00 88.19 173 LEU A CA 1
ATOM 1322 C C . LEU A 1 173 ? 4.565 -8.673 -19.305 1.00 88.19 173 LEU A C 1
ATOM 1324 O O . LEU A 1 173 ? 4.938 -7.804 -20.098 1.00 88.19 173 LEU A O 1
ATOM 1328 N N . PRO A 1 174 ? 3.772 -9.693 -19.684 1.00 85.06 174 PRO A N 1
ATOM 1329 C CA . PRO A 1 174 ? 3.262 -9.806 -21.047 1.00 85.06 174 PRO A CA 1
ATOM 1330 C C . PRO A 1 174 ? 2.443 -8.573 -21.454 1.00 85.06 174 PRO A C 1
ATOM 1332 O O . PRO A 1 174 ? 1.777 -7.952 -20.617 1.00 85.06 174 PRO A O 1
ATOM 1335 N N . ASP A 1 175 ? 2.437 -8.236 -22.742 1.00 81.88 175 ASP A N 1
ATOM 1336 C CA . ASP A 1 175 ? 1.680 -7.088 -23.247 1.00 81.88 175 ASP A CA 1
ATOM 1337 C C . ASP A 1 175 ? 0.188 -7.182 -22.895 1.00 81.88 175 ASP A C 1
ATOM 1339 O O . ASP A 1 175 ? -0.448 -8.230 -22.997 1.00 81.88 175 ASP A O 1
ATOM 1343 N N . GLY A 1 176 ? -0.387 -6.058 -22.458 1.00 80.12 176 GLY A N 1
ATOM 1344 C CA . GLY A 1 176 ? -1.801 -5.969 -22.078 1.00 80.12 176 GLY A CA 1
ATOM 1345 C C . GLY A 1 176 ? -2.147 -6.526 -20.691 1.00 80.12 176 GLY A C 1
ATOM 1346 O O . GLY A 1 176 ? -3.290 -6.362 -20.258 1.00 80.12 176 GLY A O 1
ATOM 1347 N N . THR A 1 177 ? -1.177 -7.108 -19.978 1.00 85.12 177 THR A N 1
ATOM 1348 C CA . THR A 1 177 ? -1.343 -7.625 -18.609 1.00 85.12 177 THR A CA 1
ATOM 1349 C C . THR A 1 177 ? -1.624 -6.513 -17.602 1.00 85.12 177 THR A C 1
ATOM 1351 O O . THR A 1 177 ? -2.490 -6.651 -16.744 1.00 85.12 177 THR A O 1
ATOM 1354 N N . VAL A 1 178 ? -0.935 -5.375 -17.741 1.00 90.25 178 VAL A N 1
ATOM 1355 C CA . VAL A 1 178 ? -1.228 -4.158 -16.974 1.00 90.25 178 VAL A CA 1
ATOM 1356 C C . VAL A 1 178 ? -1.828 -3.118 -17.915 1.00 90.25 178 VAL A C 1
ATOM 1358 O O . VAL A 1 178 ? -1.096 -2.533 -18.722 1.00 90.25 178 VAL A O 1
ATOM 1361 N N . PRO A 1 179 ? -3.146 -2.866 -17.847 1.00 90.62 179 PRO A N 1
ATOM 1362 C CA . PRO A 1 179 ? -3.806 -1.907 -18.724 1.00 90.62 179 PRO A CA 1
ATOM 1363 C C . PRO A 1 179 ? -3.270 -0.490 -18.576 1.00 90.62 179 PRO A C 1
ATOM 1365 O O . PRO A 1 179 ? -2.667 -0.136 -17.562 1.00 90.62 179 PRO A O 1
ATOM 1368 N N . GLN A 1 180 ? -3.502 0.340 -19.594 1.00 90.94 180 GLN A N 1
ATOM 1369 C CA . GLN A 1 180 ? -3.204 1.773 -19.510 1.00 90.94 180 GLN A CA 1
ATOM 1370 C C . GLN A 1 180 ? -4.151 2.482 -18.541 1.00 90.94 180 GLN A C 1
ATOM 1372 O O . GLN A 1 180 ? -3.695 3.290 -17.738 1.00 90.94 180 GLN A O 1
ATOM 1377 N N . ASP A 1 181 ? -5.438 2.130 -18.575 1.00 92.12 181 ASP A N 1
ATOM 1378 C CA . ASP A 1 181 ? -6.395 2.551 -17.557 1.00 92.12 181 ASP A CA 1
ATOM 1379 C C . ASP A 1 181 ? -6.059 1.865 -16.215 1.00 92.12 181 ASP A C 1
ATOM 1381 O O . ASP A 1 181 ? -6.131 0.635 -16.135 1.00 92.12 181 ASP A O 1
ATOM 1385 N N . PRO A 1 182 ? -5.678 2.615 -15.162 1.00 92.38 182 PRO A N 1
ATOM 1386 C CA . PRO A 1 182 ? -5.308 2.042 -13.868 1.00 92.38 182 PRO A CA 1
ATOM 1387 C C . PRO A 1 182 ? -6.424 1.238 -13.192 1.00 92.38 182 PRO A C 1
ATOM 1389 O O . PRO A 1 182 ? -6.121 0.365 -12.381 1.00 92.38 182 PRO A O 1
ATOM 1392 N N . TRP A 1 183 ? -7.687 1.508 -13.526 1.00 91.62 183 TRP A N 1
ATOM 1393 C CA . TRP A 1 183 ? -8.856 0.889 -12.897 1.00 91.62 183 TRP A CA 1
ATOM 1394 C C . TRP A 1 183 ? -9.497 -0.201 -13.753 1.00 91.62 183 TRP A C 1
ATOM 1396 O O . TRP A 1 183 ? -10.488 -0.813 -13.350 1.00 91.62 183 TRP A O 1
ATOM 1406 N N . GLN A 1 184 ? -8.921 -0.502 -14.919 1.00 91.19 184 GLN A N 1
ATOM 1407 C CA . GLN A 1 184 ? -9.396 -1.597 -15.748 1.00 91.19 184 GLN A CA 1
ATOM 1408 C C . GLN A 1 184 ? -9.016 -2.948 -15.128 1.00 91.19 184 GLN A C 1
ATOM 1410 O O . GLN A 1 184 ? -7.855 -3.354 -15.133 1.00 91.19 184 GLN A O 1
ATOM 1415 N N . TYR A 1 185 ? -10.019 -3.700 -14.676 1.00 90.50 185 TYR A N 1
ATOM 1416 C CA . TYR A 1 185 ? -9.834 -5.080 -14.229 1.00 90.50 185 TYR A CA 1
ATOM 1417 C C . TYR A 1 185 ? -9.490 -6.012 -15.406 1.00 90.50 185 TYR A C 1
ATOM 1419 O O . TYR A 1 185 ? -10.161 -6.002 -16.444 1.00 90.50 185 TYR A O 1
ATOM 1427 N N . LYS A 1 186 ? -8.458 -6.850 -15.239 1.00 88.75 1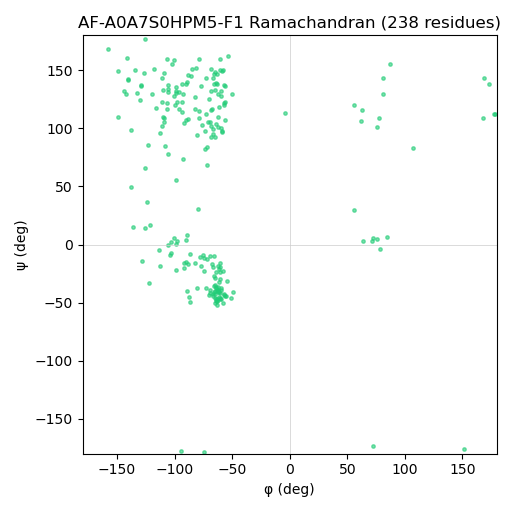86 LYS A N 1
ATOM 1428 C CA . LYS A 1 186 ? -8.008 -7.849 -16.234 1.00 88.75 186 LYS A CA 1
ATOM 1429 C C . LYS A 1 186 ? -8.009 -9.292 -15.731 1.00 88.75 186 LYS A C 1
ATOM 1431 O O . LYS A 1 186 ? -7.421 -10.161 -16.367 1.00 88.75 186 LYS A O 1
ATOM 1436 N N . GLY A 1 187 ? -8.704 -9.568 -14.631 1.00 88.19 187 GLY A N 1
ATOM 1437 C CA . GLY A 1 187 ? -8.661 -10.886 -14.003 1.00 88.19 187 GLY A CA 1
ATOM 1438 C C . GLY A 1 187 ? -7.505 -11.015 -13.013 1.00 88.19 187 GLY A C 1
ATOM 1439 O O . GLY A 1 187 ? -6.488 -10.332 -13.119 1.00 88.19 187 GLY A O 1
ATOM 1440 N N . PHE A 1 188 ? -7.653 -11.922 -12.049 1.00 86.31 188 PHE A N 1
ATOM 1441 C CA . PHE A 1 188 ? -6.630 -12.161 -11.026 1.00 86.31 188 PHE A CA 1
ATOM 1442 C C . PHE A 1 188 ? -5.323 -12.733 -11.593 1.00 86.31 188 PHE A C 1
ATOM 1444 O O . PHE A 1 188 ? -4.247 -12.482 -11.060 1.00 86.31 188 PHE A O 1
ATOM 1451 N N . SER A 1 189 ? -5.385 -13.453 -12.711 1.00 85.62 189 SER A N 1
ATOM 1452 C CA . SER A 1 189 ? -4.200 -14.049 -13.333 1.00 85.62 189 SER A CA 1
ATOM 1453 C C . SER A 1 189 ? -3.271 -13.035 -13.998 1.00 85.62 189 SER A C 1
ATOM 1455 O O . SER A 1 189 ? -2.164 -13.405 -14.363 1.00 85.62 189 SER A O 1
ATOM 1457 N N . ALA A 1 190 ? -3.701 -11.781 -14.188 1.00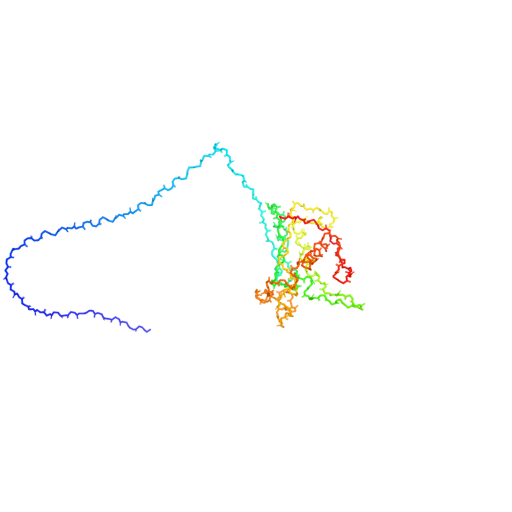 84.06 190 ALA A N 1
ATOM 1458 C CA . ALA A 1 190 ? -2.888 -10.787 -14.877 1.00 84.06 190 ALA A CA 1
ATOM 1459 C C . ALA A 1 190 ? -1.592 -10.497 -14.097 1.00 84.06 190 ALA A C 1
ATOM 1461 O O . ALA A 1 190 ? -0.502 -10.632 -14.630 1.00 84.06 190 ALA A O 1
ATOM 1462 N N . TYR A 1 191 ? -1.685 -10.172 -12.809 1.00 89.88 191 TYR A N 1
ATOM 1463 C CA . TYR A 1 191 ? -0.510 -9.788 -12.015 1.00 89.88 191 TYR A CA 1
ATOM 1464 C C . TYR A 1 191 ? -0.042 -10.870 -11.023 1.00 89.88 191 TYR A C 1
ATOM 1466 O O . TYR A 1 191 ? 0.940 -10.684 -10.311 1.00 89.88 191 TYR A O 1
ATOM 1474 N N . SER A 1 192 ? -0.724 -12.018 -10.973 1.00 86.94 192 SER A N 1
ATOM 1475 C CA . SER A 1 192 ? -0.380 -13.147 -10.100 1.00 86.94 192 SER A CA 1
ATOM 1476 C C . SER A 1 192 ? 0.530 -14.139 -10.833 1.00 86.94 192 SER A C 1
ATOM 1478 O O . SER A 1 192 ? 0.096 -15.203 -11.274 1.00 86.94 192 SER A O 1
ATOM 1480 N N . VAL A 1 193 ? 1.797 -13.758 -11.022 1.00 87.25 193 VAL A N 1
ATOM 1481 C CA . VAL A 1 193 ? 2.814 -14.578 -11.698 1.00 87.25 193 VAL A CA 1
ATOM 1482 C C . VAL A 1 193 ? 4.064 -14.660 -10.828 1.00 87.25 193 VAL A C 1
ATOM 1484 O O . VAL A 1 193 ? 4.510 -13.648 -10.295 1.00 87.25 193 VAL A O 1
ATOM 1487 N N . GLY A 1 194 ? 4.640 -15.861 -10.730 1.00 87.19 194 GLY A N 1
ATOM 1488 C CA . GLY A 1 194 ? 5.819 -16.138 -9.910 1.00 87.19 194 GLY A CA 1
ATOM 1489 C C . GLY A 1 194 ? 5.479 -16.341 -8.429 1.00 87.19 194 GLY A C 1
ATOM 1490 O O . GLY A 1 194 ? 4.583 -15.706 -7.885 1.00 87.19 194 GLY A O 1
ATOM 1491 N N . ILE A 1 195 ? 6.189 -17.269 -7.786 1.00 89.69 195 ILE A N 1
ATOM 1492 C CA . ILE A 1 195 ? 6.067 -17.551 -6.341 1.00 89.69 195 ILE A CA 1
ATOM 1493 C C . ILE A 1 195 ? 7.424 -17.544 -5.626 1.00 89.69 195 ILE A C 1
ATOM 1495 O O . ILE A 1 195 ? 7.477 -17.498 -4.403 1.00 89.69 195 ILE A O 1
ATOM 1499 N N . GLU A 1 196 ? 8.519 -17.581 -6.387 1.00 95.44 196 GLU A N 1
ATOM 1500 C CA . GLU A 1 196 ? 9.885 -17.559 -5.872 1.00 95.44 196 GLU A CA 1
ATOM 1501 C C . GLU A 1 196 ? 10.506 -16.189 -6.123 1.00 95.44 196 GLU A C 1
ATOM 1503 O O . GLU A 1 196 ? 10.415 -15.666 -7.238 1.00 95.44 196 GLU A O 1
ATOM 1508 N N . LEU A 1 197 ? 11.163 -15.626 -5.109 1.00 96.25 197 LEU A N 1
ATOM 1509 C CA . LEU A 1 197 ? 11.924 -14.390 -5.258 1.00 96.25 197 LEU A CA 1
ATOM 1510 C C . LEU A 1 197 ? 13.138 -14.614 -6.164 1.00 96.25 197 LEU A C 1
ATOM 1512 O O . LEU A 1 197 ? 13.776 -15.663 -6.121 1.00 96.25 197 LEU A O 1
ATOM 1516 N N . VAL A 1 198 ? 13.474 -13.610 -6.973 1.00 95.56 198 VAL A N 1
ATOM 1517 C CA . VAL A 1 198 ? 14.725 -13.582 -7.746 1.00 95.56 198 VAL A CA 1
ATOM 1518 C C . VAL A 1 198 ? 15.931 -13.587 -6.804 1.00 95.56 198 VAL A C 1
ATOM 1520 O O . VAL A 1 198 ? 16.914 -14.268 -7.082 1.00 95.56 198 VAL A O 1
ATOM 1523 N N . ASP A 1 199 ? 15.834 -12.857 -5.691 1.00 95.88 199 ASP A N 1
ATOM 1524 C CA . ASP A 1 199 ? 16.841 -12.814 -4.633 1.00 95.88 199 ASP A CA 1
ATOM 1525 C C . ASP A 1 199 ? 16.326 -13.534 -3.380 1.00 95.88 199 ASP A C 1
ATOM 1527 O O . ASP A 1 199 ? 15.424 -13.061 -2.684 1.00 95.88 199 ASP A O 1
ATOM 1531 N N . GLU A 1 200 ? 16.911 -14.696 -3.100 1.00 96.06 200 GLU A N 1
ATOM 1532 C CA . GLU A 1 200 ? 16.506 -15.579 -2.003 1.00 96.06 200 GLU A CA 1
ATOM 1533 C C . GLU A 1 200 ? 16.931 -15.055 -0.619 1.00 96.06 200 GLU A C 1
ATOM 1535 O O . GLU A 1 200 ? 16.410 -15.525 0.392 1.00 96.06 200 GLU A O 1
ATOM 1540 N N . SER A 1 201 ? 17.801 -14.036 -0.545 1.00 96.75 201 SER A N 1
ATOM 1541 C CA . SER A 1 201 ? 18.132 -13.361 0.721 1.00 96.75 201 SER A CA 1
ATOM 1542 C C . SER A 1 201 ? 16.958 -12.563 1.296 1.00 96.75 201 SER A C 1
ATOM 1544 O O . SER A 1 201 ? 16.979 -12.192 2.469 1.00 96.75 201 SER A O 1
ATOM 1546 N N . CYS A 1 202 ? 15.938 -12.282 0.473 1.00 95.06 202 CYS A N 1
ATOM 1547 C CA . CYS A 1 202 ? 14.823 -11.383 0.773 1.00 95.06 202 CYS A CA 1
ATOM 1548 C C . CYS A 1 202 ? 15.224 -9.909 0.996 1.00 95.06 202 CYS A C 1
ATOM 1550 O O . CYS A 1 202 ? 14.344 -9.085 1.263 1.00 95.06 202 CYS A O 1
ATOM 1552 N N . GLU A 1 203 ? 16.501 -9.535 0.850 1.00 95.69 203 GLU A N 1
ATOM 1553 C CA . GLU A 1 203 ? 16.965 -8.163 1.088 1.00 95.69 203 GLU A CA 1
ATOM 1554 C C . GLU A 1 203 ? 16.290 -7.136 0.163 1.00 95.69 203 GLU A C 1
ATOM 1556 O O . GLU A 1 203 ? 15.772 -6.137 0.676 1.00 95.69 203 GLU A O 1
ATOM 1561 N N . PRO A 1 204 ? 16.179 -7.354 -1.167 1.00 93.06 204 PRO A N 1
ATOM 1562 C CA . PRO A 1 204 ? 15.522 -6.384 -2.045 1.00 93.06 204 PRO A CA 1
ATOM 1563 C C . PRO A 1 204 ? 14.029 -6.217 -1.740 1.00 93.06 204 PRO A C 1
ATOM 1565 O O . PRO A 1 204 ? 13.498 -5.105 -1.820 1.00 93.06 204 PRO A O 1
ATOM 1568 N N . MET A 1 205 ? 13.361 -7.306 -1.346 1.00 95.31 205 MET A N 1
ATOM 1569 C CA . MET A 1 205 ? 11.959 -7.293 -0.925 1.00 95.31 205 MET A CA 1
ATOM 1570 C C . MET A 1 205 ? 11.784 -6.466 0.353 1.00 95.31 205 MET A C 1
ATOM 1572 O O . MET A 1 205 ? 10.944 -5.566 0.400 1.00 95.31 205 MET A O 1
ATOM 1576 N N . ALA A 1 206 ? 12.603 -6.727 1.376 1.00 95.81 206 ALA A N 1
ATOM 1577 C CA . ALA A 1 206 ? 12.575 -5.978 2.628 1.00 95.81 206 ALA A CA 1
ATOM 1578 C C . ALA A 1 206 ? 12.890 -4.491 2.401 1.00 95.81 206 ALA A C 1
ATOM 1580 O O . ALA A 1 206 ? 12.212 -3.622 2.951 1.00 95.81 206 ALA A O 1
ATOM 1581 N N . ALA A 1 207 ? 13.862 -4.183 1.537 1.00 95.56 207 ALA A N 1
ATOM 1582 C CA . ALA A 1 207 ? 14.204 -2.815 1.171 1.00 95.56 207 ALA A CA 1
ATOM 1583 C C . ALA A 1 207 ? 13.037 -2.089 0.482 1.00 95.56 207 ALA A C 1
ATOM 1585 O O . ALA A 1 207 ? 12.792 -0.920 0.776 1.00 95.56 207 ALA A O 1
ATOM 1586 N N . TYR A 1 208 ? 12.294 -2.760 -0.403 1.00 95.44 208 TYR A N 1
ATOM 1587 C CA . TYR A 1 208 ? 11.089 -2.194 -1.017 1.00 95.44 208 TYR A CA 1
ATOM 1588 C C . TYR A 1 208 ? 9.997 -1.906 0.010 1.00 95.44 208 TYR A C 1
ATOM 1590 O O . TYR A 1 208 ? 9.480 -0.790 0.060 1.00 95.44 208 TYR A O 1
ATOM 1598 N N . VAL A 1 209 ? 9.694 -2.872 0.880 1.00 95.56 209 VAL A N 1
ATOM 1599 C CA . VAL A 1 209 ? 8.720 -2.680 1.962 1.00 95.56 209 VAL A CA 1
ATOM 1600 C C . VAL A 1 209 ? 9.130 -1.500 2.849 1.00 95.56 209 VAL A C 1
ATOM 1602 O O . VAL A 1 209 ? 8.306 -0.637 3.150 1.00 95.56 209 VAL A O 1
ATOM 1605 N N . ALA A 1 210 ? 10.414 -1.391 3.195 1.00 96.00 210 ALA A N 1
ATOM 1606 C CA . ALA A 1 210 ? 10.940 -0.270 3.967 1.00 96.00 210 ALA A CA 1
ATOM 1607 C C . ALA A 1 210 ? 10.785 1.080 3.245 1.00 96.00 210 ALA A C 1
ATOM 1609 O O . ALA A 1 210 ? 10.499 2.080 3.906 1.00 96.00 210 ALA A O 1
ATOM 1610 N N . ARG A 1 211 ? 10.931 1.133 1.911 1.00 95.88 211 ARG A N 1
ATOM 1611 C CA . ARG A 1 211 ? 10.669 2.347 1.115 1.00 95.88 211 ARG A CA 1
ATOM 1612 C C . ARG A 1 211 ? 9.199 2.743 1.154 1.00 95.88 211 ARG A C 1
ATOM 1614 O O . ARG A 1 211 ? 8.918 3.904 1.437 1.00 95.88 211 ARG A O 1
ATOM 1621 N N . VAL A 1 212 ? 8.274 1.798 0.970 1.00 95.56 212 VAL A N 1
ATOM 1622 C CA . VAL A 1 212 ? 6.825 2.052 1.087 1.00 95.56 212 VAL A CA 1
ATOM 1623 C C . VAL A 1 212 ? 6.483 2.587 2.479 1.00 95.56 212 VAL A C 1
ATOM 1625 O O . VAL A 1 212 ? 5.871 3.645 2.600 1.00 95.56 212 VAL A O 1
ATOM 1628 N N . VAL A 1 213 ? 6.948 1.923 3.541 1.00 95.81 213 VAL A N 1
ATOM 1629 C CA . VAL A 1 213 ? 6.721 2.376 4.923 1.00 95.81 213 VAL A CA 1
ATOM 1630 C C . VAL A 1 213 ? 7.307 3.768 5.148 1.00 95.81 213 VAL A C 1
ATOM 1632 O O . VAL A 1 213 ? 6.630 4.645 5.680 1.00 95.81 213 VAL A O 1
ATOM 1635 N N . ALA A 1 214 ? 8.545 4.013 4.723 1.00 96.31 214 ALA A N 1
ATOM 1636 C CA . ALA A 1 214 ? 9.189 5.314 4.869 1.00 96.31 214 ALA A CA 1
ATOM 1637 C C . ALA A 1 214 ? 8.478 6.418 4.073 1.00 96.31 214 ALA A C 1
ATOM 1639 O O . ALA A 1 214 ? 8.341 7.529 4.584 1.00 96.31 214 ALA A O 1
ATOM 1640 N N . HIS A 1 215 ? 7.965 6.099 2.880 1.00 96.00 215 HIS A N 1
ATOM 1641 C CA . HIS A 1 215 ? 7.158 7.015 2.082 1.00 96.00 215 HIS A CA 1
ATOM 1642 C C . HIS A 1 215 ? 5.966 7.533 2.887 1.00 96.00 215 HIS A C 1
ATOM 1644 O O . HIS A 1 215 ? 5.727 8.729 2.902 1.00 96.00 215 HIS A O 1
ATOM 1650 N N . TYR A 1 216 ? 5.259 6.680 3.626 1.00 94.69 216 TYR A N 1
ATOM 1651 C CA . TYR A 1 216 ? 4.059 7.104 4.352 1.00 94.69 216 TYR A CA 1
ATOM 1652 C C . TYR A 1 216 ? 4.299 7.570 5.791 1.00 94.69 216 TYR A C 1
ATOM 1654 O O . TYR A 1 216 ? 3.461 8.284 6.338 1.00 94.69 216 TYR A O 1
ATOM 1662 N N . THR A 1 217 ? 5.420 7.193 6.411 1.00 93.94 217 THR A N 1
ATOM 1663 C CA . THR A 1 217 ? 5.678 7.449 7.844 1.00 93.94 217 THR A CA 1
ATOM 1664 C C . THR A 1 217 ? 6.808 8.447 8.114 1.00 93.94 217 THR A C 1
ATOM 1666 O O . THR A 1 217 ? 6.883 8.993 9.214 1.00 93.94 217 THR A O 1
ATOM 1669 N N . ARG A 1 218 ? 7.693 8.710 7.140 1.00 95.50 218 ARG A N 1
ATOM 1670 C CA . ARG A 1 218 ? 8.902 9.547 7.310 1.00 95.50 218 ARG A CA 1
ATOM 1671 C C . ARG A 1 218 ? 9.013 10.701 6.310 1.00 95.50 218 ARG A C 1
ATOM 1673 O O . ARG A 1 218 ? 10.081 11.293 6.182 1.00 95.50 218 ARG A O 1
ATOM 1680 N N . GLY A 1 219 ? 7.938 11.027 5.599 1.00 94.19 219 GLY A N 1
ATOM 1681 C CA . GLY A 1 219 ? 7.897 12.134 4.641 1.00 94.19 219 GLY A CA 1
ATOM 1682 C C . GLY A 1 219 ? 8.596 11.860 3.307 1.00 94.19 219 GLY A C 1
ATOM 1683 O O . GLY A 1 219 ? 8.674 12.768 2.476 1.00 94.19 219 GLY A O 1
ATOM 1684 N N . GLY A 1 220 ? 9.097 10.640 3.087 1.00 95.50 220 GLY A N 1
ATOM 1685 C CA . GLY A 1 220 ? 9.779 10.238 1.861 1.00 95.50 220 GLY A CA 1
ATOM 1686 C C . GLY A 1 220 ? 10.808 9.129 2.076 1.00 95.50 220 GLY A C 1
ATOM 1687 O O . GLY A 1 220 ? 10.960 8.586 3.175 1.00 95.50 220 GLY A O 1
ATOM 1688 N N . HIS A 1 221 ? 11.517 8.774 1.008 1.00 95.69 221 HIS A N 1
ATOM 1689 C CA . HIS A 1 221 ? 12.597 7.785 1.032 1.00 95.69 221 HIS A CA 1
ATOM 1690 C C . HIS A 1 221 ? 13.558 7.972 -0.146 1.00 95.69 221 HIS A C 1
ATOM 1692 O O . HIS A 1 221 ? 13.246 8.670 -1.106 1.00 95.69 221 HIS A O 1
ATOM 1698 N N . SER A 1 222 ? 14.707 7.298 -0.092 1.00 93.00 222 SER A N 1
ATOM 1699 C CA . SER A 1 222 ? 15.571 7.116 -1.261 1.00 93.00 222 SER A CA 1
ATOM 1700 C C . SER A 1 222 ? 15.260 5.796 -1.964 1.00 93.00 222 SER A C 1
ATOM 1702 O O . SER A 1 222 ? 15.050 4.784 -1.290 1.00 93.00 222 SER A O 1
ATOM 1704 N N . ASP A 1 223 ? 15.216 5.798 -3.296 1.00 90.62 223 ASP A N 1
ATOM 1705 C CA . ASP A 1 223 ? 15.068 4.578 -4.097 1.00 90.62 223 ASP A CA 1
ATOM 1706 C C . ASP A 1 223 ? 16.358 3.741 -4.151 1.00 90.62 223 ASP A C 1
ATOM 1708 O O . ASP A 1 223 ? 17.381 4.082 -3.552 1.00 90.62 223 ASP A O 1
ATOM 1712 N N . THR A 1 224 ? 16.319 2.625 -4.882 1.00 88.38 224 THR A N 1
ATOM 1713 C CA . THR A 1 224 ? 17.468 1.719 -5.049 1.00 88.38 224 THR A CA 1
ATOM 1714 C C . THR A 1 224 ? 18.672 2.363 -5.736 1.00 88.38 224 THR A C 1
ATOM 1716 O O . THR A 1 224 ? 19.775 1.839 -5.616 1.00 88.38 224 THR A O 1
ATOM 1719 N N . CYS A 1 225 ? 18.489 3.480 -6.446 1.00 88.31 225 CYS A N 1
ATOM 1720 C CA . CYS A 1 225 ? 19.576 4.230 -7.074 1.00 88.31 225 CYS A CA 1
ATOM 1721 C C . CYS A 1 225 ? 19.988 5.466 -6.254 1.00 88.31 225 CYS A C 1
ATOM 1723 O O . CYS A 1 225 ? 20.824 6.249 -6.705 1.00 88.31 225 CYS A O 1
ATOM 1725 N N . GLY A 1 226 ? 19.418 5.655 -5.059 1.00 87.94 226 GLY A N 1
ATOM 1726 C CA . GLY A 1 226 ? 19.731 6.756 -4.152 1.00 87.94 226 GLY A CA 1
ATOM 1727 C C . GLY A 1 226 ? 18.976 8.059 -4.426 1.00 87.94 226 GLY A C 1
ATOM 1728 O O . GLY A 1 226 ? 19.261 9.059 -3.764 1.00 87.94 226 GLY A O 1
ATOM 1729 N N . HIS A 1 227 ? 18.014 8.090 -5.354 1.00 87.25 227 HIS A N 1
ATOM 1730 C CA . HIS A 1 227 ? 17.232 9.300 -5.609 1.00 87.25 227 HIS A CA 1
ATOM 1731 C C . HIS A 1 227 ? 16.164 9.503 -4.532 1.00 87.25 227 HIS A C 1
ATOM 1733 O O . HIS A 1 227 ? 15.499 8.554 -4.125 1.00 87.25 227 HIS A O 1
ATOM 1739 N N . TRP A 1 228 ? 16.015 10.741 -4.057 1.00 92.12 228 TRP A N 1
ATOM 1740 C CA . TRP A 1 228 ? 15.046 11.094 -3.023 1.00 92.12 228 TRP A CA 1
ATOM 1741 C C . TRP A 1 228 ? 13.648 11.312 -3.607 1.00 92.12 228 TRP A C 1
ATOM 1743 O O . TRP A 1 228 ? 13.458 12.163 -4.472 1.00 92.12 228 TRP A O 1
ATOM 1753 N N . HIS A 1 229 ? 12.668 10.608 -3.046 1.00 91.69 229 HIS A N 1
ATOM 1754 C CA . HIS A 1 229 ? 11.248 10.714 -3.366 1.00 91.69 229 HIS A CA 1
ATOM 1755 C C . HIS A 1 229 ? 10.502 11.332 -2.176 1.00 91.69 229 HIS A C 1
ATOM 1757 O O . HIS A 1 229 ? 10.257 10.633 -1.183 1.00 91.69 229 HIS A O 1
ATOM 1763 N N . PRO A 1 230 ? 10.156 12.633 -2.225 1.00 94.12 230 PRO A N 1
ATOM 1764 C CA . PRO A 1 230 ? 9.373 13.271 -1.174 1.00 94.12 230 PRO A CA 1
ATOM 1765 C C . PRO A 1 230 ? 7.912 12.815 -1.237 1.00 94.12 230 PRO A C 1
ATOM 1767 O O . PRO A 1 230 ? 7.348 12.669 -2.318 1.00 94.12 230 PRO A O 1
ATOM 1770 N N . SER A 1 231 ? 7.289 12.654 -0.074 1.00 94.00 231 SER A N 1
ATOM 1771 C CA . SER A 1 231 ? 5.856 12.354 0.045 1.00 94.00 231 SER A CA 1
ATOM 1772 C C . SER A 1 231 ? 5.096 13.395 0.870 1.00 94.00 231 SER A C 1
ATOM 1774 O O . SER A 1 231 ? 3.930 13.671 0.613 1.00 94.00 231 SER A O 1
ATOM 1776 N N . GLY A 1 232 ? 5.752 13.972 1.886 1.00 92.62 232 GLY A N 1
ATOM 1777 C CA . GLY A 1 232 ? 5.105 14.830 2.881 1.00 92.62 232 GLY A CA 1
ATOM 1778 C C . GLY A 1 232 ? 4.184 14.091 3.864 1.00 92.62 232 GLY A C 1
ATOM 1779 O O . GLY A 1 232 ? 3.569 14.743 4.706 1.00 92.62 232 GLY A O 1
ATOM 1780 N N . PHE A 1 233 ? 4.091 12.758 3.798 1.00 92.25 233 PHE A N 1
ATOM 1781 C CA . PHE A 1 233 ? 3.261 11.959 4.700 1.00 92.25 233 PHE A CA 1
ATOM 1782 C C . PHE A 1 233 ? 4.014 11.520 5.952 1.00 92.25 233 PHE A C 1
ATOM 1784 O O . PHE A 1 233 ? 5.153 11.059 5.894 1.00 92.25 233 PHE A O 1
ATOM 1791 N N . PHE A 1 234 ? 3.328 11.600 7.088 1.00 92.56 234 PHE A N 1
ATOM 1792 C CA . PHE A 1 234 ? 3.857 11.191 8.383 1.00 92.56 234 PHE A CA 1
ATOM 1793 C C . PHE A 1 234 ? 2.799 10.425 9.187 1.00 92.56 234 PHE A C 1
ATOM 1795 O O . PHE A 1 234 ? 2.496 10.736 10.334 1.00 92.56 234 PHE A O 1
ATOM 1802 N N . TYR A 1 235 ? 2.166 9.438 8.563 1.00 91.94 235 TYR A N 1
ATOM 1803 C CA . TYR A 1 235 ? 1.129 8.642 9.207 1.00 91.94 235 TYR A CA 1
ATOM 1804 C C . TYR A 1 235 ? 1.692 7.760 10.326 1.00 91.94 235 TYR A C 1
ATOM 1806 O O . TYR A 1 235 ? 2.840 7.316 10.287 1.00 91.94 235 TYR A O 1
ATOM 1814 N N . LYS A 1 236 ? 0.851 7.469 11.324 1.00 89.62 236 LYS A N 1
ATOM 1815 C CA . LYS A 1 236 ? 1.122 6.437 12.329 1.00 89.62 236 LYS A CA 1
ATOM 1816 C C . LYS A 1 236 ? 0.496 5.130 11.874 1.00 89.62 236 LYS A C 1
ATOM 1818 O O . LYS A 1 236 ? -0.725 5.028 11.788 1.00 89.62 236 LYS A O 1
ATOM 1823 N N . TRP A 1 237 ? 1.343 4.154 11.586 1.00 90.56 237 TRP A N 1
ATOM 1824 C CA . TRP A 1 237 ? 0.932 2.793 11.276 1.00 90.56 237 TRP A CA 1
ATOM 1825 C C . TRP A 1 237 ? 1.241 1.890 12.468 1.00 90.56 237 TRP A C 1
ATOM 1827 O O . TRP A 1 237 ? 2.345 1.925 13.010 1.00 90.56 237 TRP A O 1
ATOM 1837 N N . SER A 1 238 ? 0.255 1.101 12.871 1.00 88.75 238 SER A N 1
ATOM 1838 C CA . SER A 1 238 ? 0.390 0.033 13.853 1.00 88.75 238 SER A CA 1
ATOM 1839 C C . SER A 1 238 ? 0.870 -1.246 13.168 1.00 88.75 238 SER A C 1
ATOM 1841 O O . SER A 1 238 ? 0.586 -1.490 11.993 1.00 88.75 238 SER A O 1
ATOM 1843 N N . VAL A 1 239 ? 1.582 -2.077 13.922 1.00 79.31 239 VAL A N 1
ATOM 1844 C CA . VAL A 1 239 ? 1.949 -3.440 13.520 1.00 79.31 239 VAL A CA 1
ATOM 1845 C C . VAL A 1 239 ? 0.960 -4.398 14.186 1.00 79.31 239 VAL A C 1
ATOM 1847 O O . VAL A 1 239 ? 0.633 -4.197 15.357 1.00 79.31 239 VAL A O 1
ATOM 1850 N N . LEU A 1 240 ? 0.460 -5.379 13.429 1.00 66.69 240 LEU A N 1
ATOM 1851 C CA . LEU A 1 240 ? -0.381 -6.477 13.922 1.00 66.69 240 LEU A CA 1
ATOM 1852 C C . LEU A 1 240 ? 0.462 -7.694 14.294 1.00 66.69 240 LEU A C 1
ATOM 1854 O O . LEU A 1 240 ? 1.461 -7.940 13.580 1.00 66.69 240 LEU A O 1
#

pLDDT: mean 80.8, std 17.51, range [32.66, 96.75]

Solvent-accessible surface area (backbone atoms only — not comparable to full-atom values): 15013 Å² total; per-residue (Å²): 136,84,84,83,91,85,84,89,82,93,83,90,84,88,84,83,86,81,91,82,80,92,74,91,76,82,81,78,80,75,78,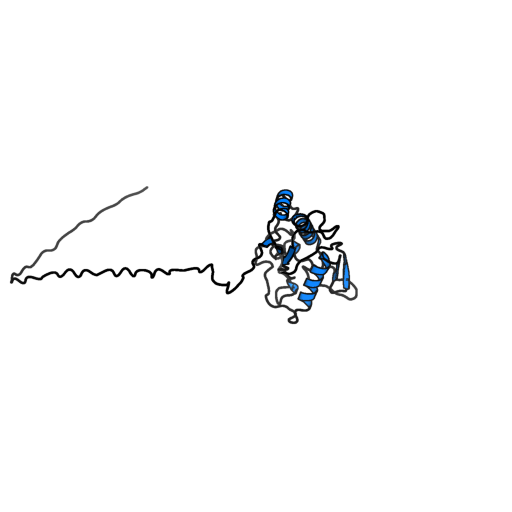77,76,78,77,75,76,74,75,81,82,81,81,83,82,82,70,84,85,57,78,76,92,70,85,89,85,85,75,48,70,46,80,47,65,69,48,52,47,70,36,102,51,96,65,33,53,67,59,68,62,52,24,54,51,48,52,67,49,91,43,58,33,43,34,41,31,43,42,52,63,29,43,73,35,52,30,36,46,66,46,74,73,56,68,48,101,88,44,73,42,78,33,72,52,46,71,62,33,52,50,41,54,49,53,49,42,37,22,48,30,35,85,37,25,72,76,70,60,39,53,93,53,40,35,28,74,41,87,73,44,75,48,38,66,50,20,48,88,22,51,82,70,62,90,76,46,73,51,89,55,46,76,54,77,66,55,70,70,43,65,65,44,55,91,46,57,66,58,83,85,43,57,71,59,52,52,50,53,50,35,57,52,26,27,43,44,63,30,20,36,57,51,100,62,65,47,77,46,81,60,76,28,43,42,76,71,42,85,129

Nearest PDB structures (foldseek):
  3al0-assembly1_C  TM=3.001E-01  e=4.095E+00  Thermotoga maritima MSB8
  3d5n-assembly1_G  TM=3.092E-01  e=6.095E+00  Saccharolobus solfataricus

Mean predicted aligned error: 12.73 Å

Organism: NCBI:txid33657